Protein AF-A0A672TBG1-F1 (afdb_monomer_lite)

Radius of gyration: 17.11 Å; chains: 1; bounding box: 35×44×49 Å

Organism: Sinocyclocheilus grahami (NCBI:txid75366)

Sequence (216 aa):
MLETRRTKLFAIDIRKLRLIQDVFFNHLRMDGAIHRGAGPLLRKECATLNGCEMGEAKITGAYGLPAKYVIHTVGPIVHDSVGDREEQALRNCYYNCLHTATKNHLRTVAFPCISTGVYGYPPDQAVEVALRTVREYLEQNHEKLDRVIFCVFLKSDKELYETMLPAYFPRGLSSHTLVGLSCFIGTYIVNFILYRLYTLSPKTNPHRELSAFLHL

InterPro domains:
  IPR002589 Macro domain [PF01661] (30-130)
  IPR002589 Macro domain [PS51154] (1-169)
  IPR002589 Macro domain [SM00506] (6-130)
  IPR043472 Macro domain-like [G3DSA:3.40.220.10] (23-171)
  IPR043472 Macro domain-like [SSF52949] (30-166)

Structure (mmCIF, N/CA/C/O backbone):
data_AF-A0A672TBG1-F1
#
_entry.id   AF-A0A672TBG1-F1
#
loop_
_atom_site.group_PDB
_atom_site.id
_atom_site.type_symbol
_atom_site.label_atom_id
_atom_site.label_alt_id
_atom_site.label_comp_id
_atom_site.label_asym_id
_atom_site.label_entity_id
_atom_site.label_seq_id
_atom_site.pdbx_PDB_ins_code
_atom_site.Cartn_x
_atom_site.Cartn_y
_atom_site.Cartn_z
_atom_site.occupancy
_atom_site.B_iso_or_equiv
_atom_site.auth_seq_id
_atom_site.auth_comp_id
_atom_site.auth_asym_id
_atom_site.auth_atom_id
_atom_site.pdbx_PDB_model_num
ATOM 1 N N . MET A 1 1 ? -7.369 -21.202 -20.550 1.00 28.14 1 MET A N 1
ATOM 2 C CA . MET A 1 1 ? -7.881 -21.133 -19.164 1.00 28.14 1 MET A CA 1
ATOM 3 C C . MET A 1 1 ? -6.934 -20.213 -18.398 1.00 28.14 1 MET A C 1
ATOM 5 O O . MET A 1 1 ? -5.938 -20.670 -17.863 1.00 28.14 1 MET A O 1
ATOM 9 N N . LEU A 1 2 ? -7.126 -18.898 -18.554 1.00 25.41 2 LEU A N 1
ATOM 10 C CA . LEU A 1 2 ? -6.137 -17.872 -18.205 1.00 25.41 2 LEU A CA 1
ATOM 11 C C . LEU A 1 2 ? -6.111 -17.631 -16.694 1.00 25.41 2 LEU A C 1
ATOM 13 O O . LEU A 1 2 ? -7.128 -17.311 -16.086 1.00 25.41 2 LEU A O 1
ATOM 17 N N . GLU A 1 3 ? -4.920 -17.813 -16.139 1.00 30.81 3 GLU A N 1
ATOM 18 C CA . GLU A 1 3 ? -4.480 -17.564 -14.773 1.00 30.81 3 GLU A CA 1
ATOM 19 C C . GLU A 1 3 ? -5.142 -16.314 -14.157 1.00 30.81 3 GLU A C 1
ATOM 21 O O . GLU A 1 3 ? -4.742 -15.172 -14.384 1.00 30.81 3 GLU A O 1
ATOM 26 N N . THR A 1 4 ? -6.195 -16.526 -13.372 1.00 28.83 4 THR A N 1
ATOM 27 C CA . THR A 1 4 ? -6.900 -15.481 -12.628 1.00 28.83 4 THR A CA 1
ATOM 28 C C . THR A 1 4 ? -5.928 -14.702 -11.741 1.00 28.83 4 THR A C 1
ATOM 30 O O . THR A 1 4 ? -5.431 -15.224 -10.744 1.00 28.83 4 THR A O 1
ATOM 33 N N . ARG A 1 5 ? -5.703 -13.431 -12.091 1.00 37.12 5 ARG A N 1
ATOM 34 C CA . ARG A 1 5 ? -5.926 -12.281 -11.196 1.00 37.12 5 ARG A CA 1
ATOM 35 C C . ARG A 1 5 ? -5.473 -12.531 -9.751 1.00 37.12 5 ARG A C 1
ATOM 37 O O . ARG A 1 5 ? -6.293 -12.541 -8.836 1.00 37.12 5 ARG A O 1
ATOM 44 N N . ARG A 1 6 ? -4.175 -12.775 -9.538 1.00 41.81 6 ARG A N 1
ATOM 45 C CA . ARG A 1 6 ? -3.613 -12.859 -8.182 1.00 41.81 6 ARG A CA 1
ATOM 46 C C . ARG A 1 6 ? -3.590 -11.456 -7.577 1.00 41.81 6 ARG A C 1
ATOM 48 O O . ARG A 1 6 ? -2.666 -10.684 -7.819 1.00 41.81 6 ARG A O 1
ATOM 55 N N . THR A 1 7 ? -4.640 -11.155 -6.832 1.00 40.62 7 THR A N 1
ATOM 56 C CA . THR A 1 7 ? -4.777 -10.048 -5.890 1.00 40.62 7 THR A CA 1
ATOM 57 C C . THR A 1 7 ? -3.602 -10.028 -4.920 1.00 40.62 7 THR A C 1
ATOM 59 O O . THR A 1 7 ? -3.371 -11.024 -4.244 1.00 40.62 7 THR A O 1
ATOM 62 N N . LYS A 1 8 ? -2.824 -8.945 -4.863 1.00 52.97 8 LYS A N 1
ATOM 63 C CA . LYS A 1 8 ? -1.646 -8.869 -3.993 1.00 52.97 8 LYS A CA 1
ATOM 64 C C . LYS A 1 8 ? -1.352 -7.449 -3.551 1.00 52.97 8 LYS A C 1
ATOM 66 O O . LYS A 1 8 ? -0.457 -6.813 -4.097 1.00 52.97 8 LYS A O 1
ATOM 71 N N . LEU A 1 9 ? -2.050 -7.013 -2.513 1.00 48.94 9 LEU A N 1
ATOM 72 C CA . LEU A 1 9 ? -1.491 -6.164 -1.466 1.00 48.94 9 LEU A CA 1
ATOM 73 C C . LEU A 1 9 ? -2.553 -5.874 -0.413 1.00 48.94 9 LEU A C 1
ATOM 75 O O . LEU A 1 9 ? -3.714 -5.820 -0.785 1.00 48.94 9 LEU A O 1
ATOM 79 N N . PHE A 1 10 ? -2.106 -5.615 0.817 1.00 55.31 10 PHE A N 1
ATOM 80 C CA . PHE A 1 10 ? -2.835 -5.550 2.075 1.00 55.31 10 PHE A CA 1
ATOM 81 C C . PHE A 1 10 ? -2.762 -4.136 2.644 1.00 55.31 10 PHE A C 1
ATOM 83 O O . PHE A 1 10 ? -1.665 -3.606 2.745 1.00 55.31 10 PHE A O 1
ATOM 90 N N . ALA A 1 11 ? -3.895 -3.555 3.041 1.00 49.00 11 ALA A N 1
ATOM 91 C CA . ALA A 1 11 ? -3.957 -2.423 3.965 1.00 49.00 11 ALA A CA 1
ATOM 92 C C . ALA A 1 11 ? -4.759 -2.849 5.202 1.00 49.00 11 ALA A C 1
ATOM 94 O O . ALA A 1 11 ? -5.917 -3.252 5.090 1.00 49.00 11 ALA A O 1
ATOM 95 N N . ILE A 1 12 ? -4.104 -2.836 6.366 1.00 55.22 12 ILE A N 1
ATOM 96 C CA . ILE A 1 12 ? -4.638 -3.393 7.614 1.00 55.22 12 ILE A CA 1
ATOM 97 C C . ILE A 1 12 ? -4.857 -2.299 8.667 1.00 55.22 12 ILE A C 1
ATOM 99 O O . ILE A 1 12 ? -3.911 -1.597 9.028 1.00 55.22 12 ILE A O 1
ATOM 103 N N . ASP A 1 13 ? -6.062 -2.248 9.250 1.00 53.88 13 ASP A N 1
ATOM 104 C CA . ASP A 1 13 ? -6.314 -1.543 10.517 1.00 53.88 13 ASP A CA 1
ATOM 105 C C . ASP A 1 13 ? -5.699 -2.320 11.688 1.00 53.88 13 ASP A C 1
ATOM 107 O O . ASP A 1 13 ? -6.302 -3.244 12.243 1.00 53.88 13 ASP A O 1
ATOM 111 N N . ILE A 1 14 ? -4.450 -1.980 12.016 1.00 53.19 14 ILE A N 1
ATOM 112 C CA . ILE A 1 14 ? -3.663 -2.628 13.067 1.00 53.19 14 ILE A CA 1
ATOM 113 C C . ILE A 1 14 ? -3.820 -1.854 14.377 1.00 53.19 14 ILE A C 1
ATOM 115 O O . ILE A 1 14 ? -3.126 -0.860 14.607 1.00 53.19 14 ILE A O 1
ATOM 119 N N . ARG A 1 15 ? -4.657 -2.368 15.289 1.00 48.41 15 ARG A N 1
ATOM 120 C CA . ARG A 1 15 ? -4.704 -1.879 16.682 1.00 48.41 15 ARG A CA 1
ATOM 121 C C . ARG A 1 15 ? -3.537 -2.385 17.549 1.00 48.41 15 ARG A C 1
ATOM 123 O O . ARG A 1 15 ? -3.246 -1.773 18.568 1.00 48.41 15 ARG A O 1
ATOM 130 N N . LYS A 1 16 ? -2.854 -3.475 17.159 1.00 46.44 16 LYS A N 1
ATOM 131 C CA . LYS A 1 16 ? -1.672 -4.034 17.852 1.00 46.44 16 LYS A CA 1
ATOM 132 C C . LYS A 1 16 ? -0.575 -4.419 16.856 1.00 46.44 16 LYS A C 1
ATOM 134 O O . LYS A 1 16 ? -0.736 -5.373 16.103 1.00 46.44 16 LYS A O 1
ATOM 139 N N . LEU A 1 17 ? 0.554 -3.699 16.874 1.00 41.38 17 LEU A N 1
ATOM 140 C CA . LEU A 1 17 ? 1.684 -3.898 15.945 1.00 41.38 17 LEU A CA 1
ATOM 141 C C . LEU A 1 17 ? 2.306 -5.297 16.009 1.00 41.38 17 LEU A C 1
ATOM 143 O O . LEU A 1 17 ? 2.835 -5.788 15.016 1.00 41.38 17 LEU A O 1
ATOM 147 N N . ARG A 1 18 ? 2.242 -5.926 17.185 1.00 39.59 18 ARG A N 1
ATOM 148 C CA . ARG A 1 18 ? 2.985 -7.146 17.511 1.00 39.59 18 ARG A CA 1
ATOM 149 C C . ARG A 1 18 ? 2.533 -8.384 16.728 1.00 39.59 18 ARG A C 1
ATOM 151 O O . ARG A 1 18 ? 3.294 -9.328 16.620 1.00 39.59 18 ARG A O 1
ATOM 158 N N . LEU A 1 19 ? 1.345 -8.361 16.119 1.00 39.72 19 LEU A N 1
ATOM 159 C CA . LEU A 1 19 ? 0.746 -9.526 15.450 1.00 39.72 19 LEU A CA 1
ATOM 160 C C . LEU A 1 19 ? 0.915 -9.538 13.916 1.00 39.72 19 LEU A C 1
ATOM 162 O O . LEU A 1 19 ? 0.514 -10.492 13.259 1.00 39.72 19 LEU A O 1
ATOM 166 N N . ILE A 1 20 ? 1.538 -8.509 13.326 1.00 44.28 20 ILE A N 1
ATOM 167 C CA . ILE A 1 20 ? 1.958 -8.535 11.906 1.00 44.28 20 ILE A CA 1
ATOM 168 C C . ILE A 1 20 ? 3.073 -9.583 11.698 1.00 44.28 20 ILE A C 1
ATOM 170 O O . ILE A 1 20 ? 3.297 -10.064 10.595 1.00 44.28 20 ILE A O 1
ATOM 174 N N . GLN A 1 21 ? 3.752 -9.964 12.780 1.00 41.06 21 GLN A N 1
ATOM 175 C CA . GLN A 1 21 ? 4.946 -10.802 12.800 1.00 41.06 21 GLN A CA 1
ATOM 176 C C . GLN A 1 21 ? 4.664 -12.258 12.395 1.00 41.06 21 GLN A C 1
ATOM 178 O O . GLN A 1 21 ? 5.402 -12.814 11.587 1.00 41.06 21 GLN A O 1
ATOM 183 N N . ASP A 1 22 ? 3.551 -12.835 12.854 1.00 38.34 22 ASP A N 1
ATOM 184 C CA . ASP A 1 22 ? 3.238 -14.256 12.631 1.00 38.34 22 ASP A CA 1
ATOM 185 C C . ASP A 1 22 ? 2.666 -14.534 11.231 1.00 38.34 22 ASP A C 1
ATOM 187 O O . ASP A 1 22 ? 2.844 -15.610 10.659 1.00 38.34 22 ASP A O 1
ATOM 191 N N . VAL A 1 23 ? 1.989 -13.543 10.644 1.00 44.25 23 VAL A N 1
ATOM 192 C CA . VAL A 1 23 ? 1.261 -13.693 9.375 1.00 44.25 23 VAL A CA 1
ATOM 193 C C . VAL A 1 23 ? 2.205 -13.683 8.171 1.00 44.25 23 VAL A C 1
ATOM 195 O O . VAL A 1 23 ? 1.918 -14.316 7.159 1.00 44.25 23 VAL A O 1
ATOM 198 N N . PHE A 1 24 ? 3.339 -12.985 8.262 1.00 45.09 24 PHE A N 1
ATOM 199 C CA . PHE A 1 24 ? 4.267 -12.802 7.141 1.00 45.09 24 PHE A CA 1
ATOM 200 C C . PHE A 1 24 ? 5.300 -13.937 7.006 1.00 45.09 24 PHE A C 1
ATOM 202 O O . PHE A 1 24 ? 5.975 -14.017 5.981 1.00 45.09 24 PHE A O 1
ATOM 209 N N . PHE A 1 25 ? 5.431 -14.830 7.997 1.00 39.22 25 PHE A N 1
ATOM 210 C CA . PHE A 1 25 ? 6.715 -15.498 8.240 1.00 39.22 25 PHE A CA 1
ATOM 211 C C . PHE A 1 25 ? 6.949 -16.875 7.600 1.00 39.22 25 PHE A C 1
ATOM 213 O O . PHE A 1 25 ? 8.059 -17.380 7.682 1.00 39.22 25 PHE A O 1
ATOM 220 N N . ASN A 1 26 ? 5.994 -17.500 6.909 1.00 28.91 26 ASN A N 1
ATOM 221 C CA . ASN A 1 26 ? 6.246 -18.866 6.415 1.00 28.91 26 ASN A CA 1
ATOM 222 C C . ASN A 1 26 ? 6.481 -19.005 4.906 1.00 28.91 26 ASN A C 1
ATOM 224 O O . ASN A 1 26 ? 6.697 -20.126 4.441 1.00 28.91 26 ASN A O 1
ATOM 228 N N . HIS A 1 27 ? 6.415 -17.934 4.094 1.00 34.47 27 HIS A N 1
ATOM 229 C CA . HIS A 1 27 ? 6.311 -18.128 2.641 1.00 34.47 27 HIS A CA 1
ATOM 230 C C . HIS A 1 27 ? 6.918 -17.035 1.767 1.00 34.47 27 HIS A C 1
ATOM 232 O O . HIS A 1 27 ? 6.645 -15.856 1.948 1.00 34.47 27 HIS A O 1
ATOM 238 N N . LEU A 1 28 ? 7.597 -17.476 0.701 1.00 41.06 28 LEU A N 1
ATOM 239 C CA . LEU A 1 28 ? 8.200 -16.694 -0.395 1.00 41.06 28 LEU A CA 1
ATOM 240 C C . LEU A 1 28 ? 7.242 -15.700 -1.095 1.00 41.06 28 LEU A C 1
ATOM 242 O O . LEU A 1 28 ? 7.646 -14.971 -1.996 1.00 41.06 28 LEU A O 1
ATOM 246 N N . ARG A 1 29 ? 5.951 -15.698 -0.736 1.00 58.81 29 ARG A N 1
ATOM 247 C CA . ARG A 1 29 ? 4.905 -14.835 -1.291 1.00 58.81 29 ARG A CA 1
ATOM 248 C C . ARG A 1 29 ? 3.971 -14.386 -0.173 1.00 58.81 29 ARG A C 1
ATOM 250 O O . ARG A 1 29 ? 3.256 -15.209 0.403 1.00 58.81 29 ARG A O 1
ATOM 257 N N . MET A 1 30 ? 3.937 -13.079 0.058 1.00 61.38 30 MET A N 1
ATOM 258 C CA . MET A 1 30 ? 3.104 -12.414 1.066 1.00 61.38 30 MET A CA 1
ATOM 259 C C . MET A 1 30 ? 1.623 -12.805 0.992 1.00 61.38 30 MET A C 1
ATOM 261 O O . MET A 1 30 ? 1.005 -13.118 2.002 1.00 61.38 30 MET A O 1
ATOM 265 N N . ASP A 1 31 ? 1.096 -12.881 -0.228 1.00 65.88 31 ASP A N 1
ATOM 266 C CA . ASP A 1 31 ? -0.263 -13.325 -0.546 1.00 65.88 31 ASP A CA 1
ATOM 267 C C . ASP A 1 31 ? -0.615 -14.674 0.101 1.00 65.88 31 ASP A C 1
ATOM 269 O O . ASP A 1 31 ? -1.579 -14.815 0.853 1.00 65.88 31 ASP A O 1
ATOM 273 N N . GLY A 1 32 ? 0.252 -15.670 -0.086 1.00 67.25 32 GLY A N 1
ATOM 274 C CA . GLY A 1 32 ? 0.019 -16.976 0.506 1.00 67.25 32 GLY A CA 1
ATOM 275 C C . GLY A 1 32 ? 0.109 -16.938 2.033 1.00 67.25 32 GLY A C 1
ATOM 276 O O . GLY A 1 32 ? -0.601 -17.679 2.710 1.00 67.25 32 GLY A O 1
ATOM 277 N N . ALA A 1 33 ? 1.045 -16.166 2.592 1.00 69.44 33 ALA A N 1
ATOM 278 C CA . ALA A 1 33 ? 1.236 -16.081 4.039 1.00 69.44 33 ALA A CA 1
ATOM 279 C C . ALA A 1 33 ? -0.042 -15.559 4.721 1.00 69.44 33 ALA A C 1
ATOM 281 O O . ALA A 1 33 ? -0.536 -16.160 5.675 1.00 69.44 33 ALA A O 1
ATOM 282 N N . ILE A 1 34 ? -0.681 -14.566 4.104 1.00 72.88 34 ILE A N 1
ATOM 283 C CA . ILE A 1 34 ? -1.924 -13.983 4.600 1.00 72.88 34 ILE A CA 1
ATOM 284 C C . ILE A 1 34 ? -3.125 -14.903 4.389 1.00 72.88 34 ILE A C 1
ATOM 286 O O . ILE A 1 34 ? -3.910 -15.079 5.316 1.00 72.88 34 ILE A O 1
ATOM 290 N N . HIS A 1 35 ? -3.239 -15.576 3.241 1.00 77.25 35 HIS A N 1
ATOM 291 C CA . HIS A 1 35 ? -4.283 -16.589 3.051 1.00 77.25 35 HIS A CA 1
ATOM 292 C C . HIS A 1 35 ? -4.204 -17.737 4.066 1.00 77.25 35 HIS A C 1
ATOM 294 O O . HIS A 1 35 ? -5.238 -18.274 4.462 1.00 77.25 35 HIS A O 1
ATOM 300 N N . ARG A 1 36 ? -2.999 -18.102 4.520 1.00 77.56 36 ARG A N 1
ATOM 301 C CA . ARG A 1 36 ? -2.838 -19.076 5.608 1.00 77.56 36 ARG A CA 1
ATOM 302 C C . ARG A 1 36 ? -3.200 -18.502 6.966 1.00 77.56 36 ARG A C 1
ATOM 304 O O . ARG A 1 36 ? -3.942 -19.158 7.684 1.00 77.56 36 ARG A O 1
ATOM 311 N N . GLY A 1 37 ? -2.731 -17.297 7.292 1.00 79.12 37 GLY A N 1
ATOM 312 C CA . GLY A 1 37 ? -3.050 -16.647 8.567 1.00 79.12 37 GLY A CA 1
ATOM 313 C C . GLY A 1 37 ? -4.545 -16.346 8.734 1.00 79.12 37 GLY A C 1
ATOM 314 O O . GLY A 1 37 ? -5.100 -16.533 9.809 1.00 79.12 37 GLY A O 1
ATOM 315 N N . ALA A 1 38 ? -5.222 -15.929 7.663 1.00 82.88 38 ALA A N 1
ATOM 316 C CA . ALA A 1 38 ? -6.653 -15.629 7.677 1.00 82.88 38 ALA A CA 1
ATOM 317 C C . ALA A 1 38 ? -7.533 -16.888 7.691 1.00 82.88 38 ALA A C 1
ATOM 319 O O . ALA A 1 38 ? -8.680 -16.846 8.138 1.00 82.88 38 ALA A O 1
ATOM 320 N N . GLY A 1 39 ? -7.011 -18.004 7.180 1.00 85.44 39 GLY A N 1
ATOM 321 C CA . GLY A 1 39 ? -7.759 -19.239 6.994 1.00 85.44 39 GLY A CA 1
ATOM 322 C C . GLY A 1 39 ? -8.626 -19.258 5.722 1.00 85.44 39 GLY A C 1
ATOM 323 O O . GLY A 1 39 ? -8.654 -18.312 4.928 1.00 85.44 39 GLY A O 1
ATOM 324 N N . PRO A 1 40 ? -9.364 -20.360 5.492 1.00 89.12 40 PRO A N 1
ATOM 325 C CA . PRO A 1 40 ? -10.030 -20.636 4.216 1.00 89.12 40 PRO A CA 1
ATOM 326 C C . PRO A 1 40 ? -11.177 -19.674 3.882 1.00 89.12 40 PRO A C 1
ATOM 328 O O . PRO A 1 40 ? -11.546 -19.555 2.712 1.00 89.12 40 PRO A O 1
ATOM 331 N N . LEU A 1 41 ? -11.741 -18.985 4.879 1.00 90.69 41 LEU A N 1
ATOM 332 C CA . LEU A 1 41 ? -12.835 -18.036 4.675 1.00 90.69 41 LEU A CA 1
ATOM 333 C C . LEU A 1 41 ? -12.406 -16.832 3.829 1.00 90.69 41 LEU A C 1
ATOM 335 O O . LEU A 1 41 ? -13.168 -16.418 2.959 1.00 90.69 41 LEU A O 1
ATOM 339 N N . LEU A 1 42 ? -11.158 -16.368 3.973 1.00 86.06 42 LEU A N 1
ATOM 340 C CA . LEU A 1 42 ? -10.629 -15.290 3.135 1.00 86.06 42 LEU A CA 1
ATOM 341 C C . LEU A 1 42 ? -10.676 -15.663 1.653 1.00 86.06 42 LEU A C 1
ATOM 343 O O . LEU A 1 42 ? -11.109 -14.877 0.820 1.00 86.06 42 LEU A O 1
ATOM 347 N N . ARG A 1 43 ? -10.290 -16.898 1.310 1.00 83.19 43 ARG A N 1
ATOM 348 C CA . ARG A 1 43 ? -10.341 -17.373 -0.079 1.00 83.19 43 ARG A CA 1
ATOM 349 C C . ARG A 1 43 ? -11.775 -17.460 -0.605 1.00 83.19 43 ARG A C 1
ATOM 351 O O . ARG A 1 43 ? -11.991 -17.171 -1.779 1.00 83.19 43 ARG A O 1
ATOM 358 N N . LYS A 1 44 ? -12.734 -17.854 0.241 1.00 90.88 44 LYS A N 1
ATOM 359 C CA . LYS A 1 44 ? -14.155 -17.904 -0.131 1.00 90.88 44 LYS A CA 1
ATOM 360 C C . LYS A 1 44 ? -14.698 -16.509 -0.436 1.00 90.88 44 LYS A C 1
ATOM 362 O O . LYS A 1 44 ? -15.363 -16.352 -1.450 1.00 90.88 44 LYS A O 1
ATOM 367 N N . GLU A 1 45 ? -14.374 -15.509 0.379 1.00 90.06 45 GLU A N 1
ATOM 368 C CA . GLU A 1 45 ? -14.786 -14.124 0.121 1.00 90.06 45 GLU A CA 1
ATOM 369 C C . GLU A 1 45 ? -14.075 -13.535 -1.100 1.00 90.06 45 GLU A C 1
ATOM 371 O O . GLU A 1 45 ? -14.724 -12.968 -1.968 1.00 90.06 45 GLU A O 1
ATOM 376 N N . CYS A 1 46 ? -12.768 -13.755 -1.269 1.00 85.12 46 CYS A N 1
ATOM 377 C CA . CYS A 1 46 ? -12.068 -13.303 -2.477 1.00 85.12 46 CYS A CA 1
ATOM 378 C C . CYS A 1 46 ? -12.694 -13.860 -3.769 1.00 85.12 46 CYS A C 1
ATOM 380 O O . CYS A 1 46 ? -12.682 -13.183 -4.797 1.00 85.12 46 CYS A O 1
ATOM 382 N N . ALA A 1 47 ? -13.257 -15.073 -3.730 1.00 86.50 47 ALA A N 1
ATOM 383 C CA . ALA A 1 47 ? -13.942 -15.664 -4.877 1.00 86.50 47 ALA A CA 1
ATOM 384 C C . ALA A 1 47 ? -15.238 -14.922 -5.255 1.00 86.50 47 ALA A C 1
ATOM 386 O O . ALA A 1 47 ? -15.608 -14.939 -6.425 1.00 86.50 47 ALA A O 1
ATOM 387 N N . THR A 1 48 ? -15.898 -14.232 -4.315 1.00 90.25 48 THR A N 1
ATOM 388 C CA . THR A 1 48 ? -17.104 -13.429 -4.601 1.00 90.25 48 THR A CA 1
ATOM 389 C C . THR A 1 48 ? -16.775 -12.059 -5.197 1.00 90.25 48 THR A C 1
ATOM 391 O O . THR A 1 48 ? -17.635 -11.424 -5.802 1.00 90.25 48 THR A O 1
ATOM 394 N N . LEU A 1 49 ? -15.519 -11.609 -5.086 1.00 83.69 49 LEU A N 1
ATOM 395 C CA . LEU A 1 49 ? -15.078 -10.304 -5.579 1.00 83.69 49 LEU A CA 1
ATOM 396 C C . LEU A 1 49 ? -14.870 -10.244 -7.100 1.00 83.69 49 LEU A C 1
ATOM 398 O O . LEU A 1 49 ? -14.635 -9.155 -7.623 1.00 83.69 49 LEU A O 1
ATOM 402 N N . ASN A 1 50 ? -14.937 -11.369 -7.822 1.00 85.81 50 ASN A N 1
ATOM 403 C CA . ASN A 1 50 ? -14.710 -11.455 -9.275 1.00 85.81 50 ASN A CA 1
ATOM 404 C C . ASN A 1 50 ? -13.332 -10.916 -9.733 1.00 85.81 50 ASN A C 1
ATOM 406 O O . ASN A 1 50 ? -13.171 -10.381 -10.833 1.00 85.81 50 ASN A O 1
ATOM 410 N N . GLY A 1 51 ? -12.304 -11.082 -8.893 1.00 79.75 51 GLY A N 1
ATOM 411 C CA . GLY A 1 51 ? -10.941 -10.592 -9.135 1.00 79.75 51 GLY A CA 1
ATOM 412 C C . GLY A 1 51 ? -10.784 -9.084 -8.917 1.00 79.75 51 GLY A C 1
ATOM 413 O O . GLY A 1 51 ? -11.703 -8.420 -8.451 1.00 79.75 51 GLY A O 1
ATOM 414 N N . CYS A 1 52 ? -9.616 -8.533 -9.238 1.00 81.56 52 CYS A N 1
ATOM 415 C CA . CYS A 1 52 ? -9.315 -7.107 -9.100 1.00 81.56 52 CYS A CA 1
ATOM 416 C C . CYS A 1 52 ? -8.503 -6.642 -10.314 1.00 81.56 52 CYS A C 1
ATOM 418 O O . CYS A 1 52 ? -7.658 -7.397 -10.803 1.00 81.56 52 CYS A O 1
ATOM 420 N N . GLU A 1 53 ? -8.804 -5.453 -10.829 1.00 87.56 53 GLU A N 1
ATOM 421 C CA . GLU A 1 53 ? -8.064 -4.862 -11.945 1.00 87.56 53 GLU A CA 1
ATOM 422 C C . GLU A 1 53 ? -6.762 -4.226 -11.453 1.00 87.56 53 GLU A C 1
ATOM 424 O O . GLU A 1 53 ? -6.591 -3.941 -10.268 1.00 87.56 53 GLU A O 1
ATOM 429 N N . MET A 1 54 ? -5.814 -4.039 -12.369 1.00 88.12 54 MET A N 1
ATOM 430 C CA . MET A 1 54 ? -4.537 -3.412 -12.047 1.00 88.12 54 MET A CA 1
ATOM 431 C C . MET A 1 54 ? -4.758 -1.963 -11.590 1.00 88.12 54 MET A C 1
ATOM 433 O O . MET A 1 54 ? -5.455 -1.211 -12.262 1.00 88.12 54 MET A O 1
ATOM 437 N N . GLY A 1 55 ? -4.160 -1.573 -10.465 1.00 87.06 55 GLY A N 1
ATOM 438 C CA . GLY A 1 55 ? -4.370 -0.262 -9.844 1.00 87.06 55 GLY A CA 1
ATOM 439 C C . GLY A 1 55 ? -5.616 -0.169 -8.957 1.00 87.06 55 GLY A C 1
ATOM 440 O O . GLY A 1 55 ? -5.703 0.742 -8.138 1.00 87.06 55 GLY A O 1
ATOM 441 N N . GLU A 1 56 ? -6.557 -1.110 -9.049 1.00 90.56 56 GLU A N 1
ATOM 442 C CA . GLU A 1 56 ? -7.797 -1.090 -8.267 1.00 90.56 56 GLU A CA 1
ATOM 443 C C . GLU A 1 56 ? -7.635 -1.743 -6.893 1.00 90.56 56 GLU A C 1
ATOM 445 O O . GLU A 1 56 ? -6.708 -2.525 -6.667 1.00 90.56 56 GLU A O 1
ATOM 450 N N . ALA A 1 57 ? -8.544 -1.433 -5.963 1.00 88.56 57 ALA A N 1
ATOM 451 C CA . ALA A 1 57 ? -8.555 -2.005 -4.618 1.00 88.56 57 ALA A CA 1
ATOM 452 C C . ALA A 1 57 ? -9.943 -2.536 -4.218 1.00 88.56 57 ALA A C 1
ATOM 454 O O . ALA A 1 57 ? -10.967 -1.912 -4.484 1.00 88.56 57 ALA A O 1
ATOM 455 N N . LYS A 1 58 ? -9.985 -3.686 -3.538 1.00 88.06 58 LYS A N 1
ATOM 456 C CA . LYS A 1 58 ? -11.202 -4.283 -2.954 1.00 88.06 58 LYS A CA 1
ATOM 457 C C . LYS A 1 58 ? -10.983 -4.604 -1.483 1.00 88.06 58 LYS A C 1
ATOM 459 O O . LYS A 1 58 ? -9.847 -4.682 -1.050 1.00 88.06 58 LYS A O 1
ATOM 464 N N . ILE A 1 59 ? -12.037 -4.782 -0.696 1.00 90.12 59 ILE A N 1
ATOM 465 C CA . ILE A 1 59 ? -11.921 -5.056 0.743 1.00 90.12 59 ILE A CA 1
ATOM 466 C C . ILE A 1 59 ? -12.633 -6.357 1.098 1.00 90.12 5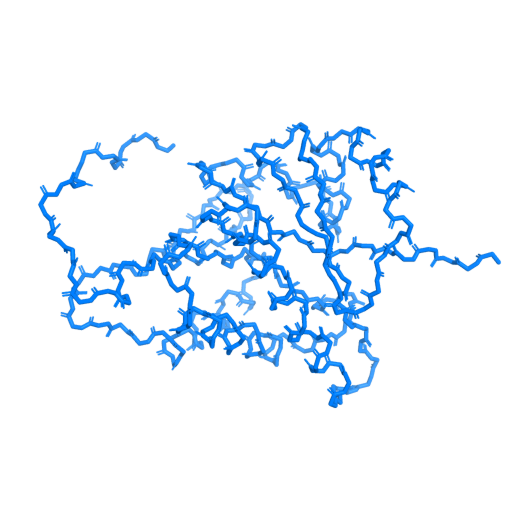9 ILE A C 1
ATOM 468 O O . ILE A 1 59 ? -13.681 -6.658 0.534 1.00 90.12 59 ILE A O 1
ATOM 472 N N . THR A 1 60 ? -12.049 -7.117 2.019 1.00 89.00 60 THR A N 1
ATOM 473 C CA . THR A 1 60 ? -12.642 -8.311 2.628 1.00 89.00 60 THR A CA 1
ATOM 474 C C . THR A 1 60 ? -12.501 -8.265 4.139 1.00 89.00 60 THR A C 1
ATOM 476 O O . THR A 1 60 ? -11.643 -7.547 4.672 1.00 89.00 60 THR A O 1
ATOM 479 N N . GLY A 1 61 ? -13.254 -9.112 4.838 1.00 89.25 61 GLY A N 1
ATOM 480 C CA . GLY A 1 61 ? -12.925 -9.471 6.214 1.00 89.25 61 GLY A CA 1
ATOM 481 C C . GLY A 1 61 ? -11.512 -10.057 6.315 1.00 89.25 61 GLY A C 1
ATOM 482 O O . GLY A 1 61 ? -10.981 -10.628 5.358 1.00 89.25 61 GLY A O 1
ATOM 483 N N . ALA A 1 62 ? -10.876 -9.894 7.474 1.00 84.31 62 ALA A N 1
ATOM 484 C CA . ALA A 1 62 ? -9.537 -10.432 7.710 1.00 84.31 62 ALA A CA 1
ATOM 485 C C . ALA A 1 62 ? -9.516 -11.797 8.420 1.00 84.31 62 ALA A C 1
ATOM 487 O O . ALA A 1 62 ? -8.479 -12.458 8.448 1.00 84.31 62 ALA A O 1
ATOM 488 N N . TYR A 1 63 ? -10.661 -12.251 8.936 1.00 89.38 63 TYR A N 1
ATOM 489 C CA . TYR A 1 63 ? -10.855 -13.591 9.499 1.00 89.38 63 TYR A CA 1
ATOM 490 C C . TYR A 1 63 ? -9.874 -13.939 10.626 1.00 89.38 63 TYR A C 1
ATOM 492 O O . TYR A 1 63 ? -9.906 -13.297 11.668 1.00 89.38 63 TYR A O 1
ATOM 500 N N . GLY A 1 64 ? -9.030 -14.962 10.444 1.00 82.38 64 GLY A N 1
ATOM 501 C CA . GLY A 1 64 ? -8.056 -15.403 11.444 1.00 82.38 64 GLY A CA 1
ATOM 502 C C . GLY A 1 64 ? -6.921 -14.410 11.710 1.00 82.38 64 GLY A C 1
ATOM 503 O O . GLY A 1 64 ? -6.126 -14.623 12.621 1.00 82.38 64 GLY A O 1
ATOM 504 N N . LEU A 1 65 ? -6.832 -13.323 10.938 1.00 79.38 65 LEU A N 1
ATOM 505 C CA . LEU A 1 65 ? -5.828 -12.291 11.151 1.00 79.38 65 LEU A CA 1
ATOM 506 C C . LEU A 1 65 ? -6.197 -11.373 12.330 1.00 79.38 65 LEU A C 1
ATOM 508 O O . LEU A 1 65 ? -7.368 -11.091 12.561 1.00 79.38 65 LEU A O 1
ATOM 512 N N . PRO A 1 66 ? -5.198 -10.774 13.002 1.00 74.31 66 PRO A N 1
ATOM 513 C CA . PRO A 1 66 ? -5.402 -9.729 14.023 1.00 74.31 66 PRO A CA 1
ATOM 514 C C . PRO A 1 66 ? -5.998 -8.420 13.465 1.00 74.31 66 PRO A C 1
ATOM 516 O O . PRO A 1 66 ? -6.380 -7.511 14.204 1.00 74.31 66 PRO A O 1
ATOM 519 N N . ALA A 1 67 ? -5.987 -8.304 12.143 1.00 76.94 67 ALA A N 1
ATOM 520 C CA . ALA A 1 67 ? -6.579 -7.261 11.333 1.00 76.94 67 ALA A CA 1
ATOM 521 C C . ALA A 1 67 ? -8.111 -7.252 11.431 1.00 76.94 67 ALA A C 1
ATOM 523 O O . ALA A 1 67 ? -8.726 -8.293 11.623 1.00 76.94 67 ALA A O 1
ATOM 524 N N . LYS A 1 68 ? -8.753 -6.106 11.179 1.00 83.81 68 LYS A N 1
ATOM 525 C CA . LYS A 1 68 ? -10.202 -6.102 10.885 1.00 83.81 68 LYS A CA 1
ATOM 526 C C . LYS A 1 68 ? -10.498 -6.525 9.451 1.00 83.81 68 LYS A C 1
ATOM 528 O O . LYS A 1 68 ? -11.367 -7.355 9.199 1.00 83.81 68 LYS A O 1
ATOM 533 N N . TYR A 1 69 ? -9.763 -5.922 8.525 1.00 86.81 69 TYR A N 1
ATOM 534 C CA . TYR A 1 69 ? -9.976 -6.065 7.097 1.00 86.81 69 TYR A CA 1
ATOM 535 C C . TYR A 1 69 ? -8.663 -6.312 6.380 1.00 86.81 69 TYR A C 1
ATOM 537 O O . TYR A 1 69 ? -7.589 -5.932 6.856 1.00 86.81 69 TYR A O 1
ATOM 545 N N . VAL A 1 70 ? -8.799 -6.925 5.215 1.00 85.25 70 VAL A N 1
ATOM 546 C CA . VAL A 1 70 ? -7.772 -6.955 4.192 1.00 85.25 70 VAL A CA 1
ATOM 547 C C . VAL A 1 70 ? -8.287 -6.146 3.016 1.00 85.25 70 VAL A C 1
ATOM 549 O O . VAL A 1 70 ? -9.307 -6.481 2.420 1.00 85.25 70 VAL A O 1
ATOM 552 N N . ILE A 1 71 ? -7.581 -5.075 2.679 1.00 87.81 71 ILE A N 1
ATOM 553 C CA . ILE A 1 71 ? -7.738 -4.423 1.379 1.00 87.81 71 ILE A CA 1
ATOM 554 C C . ILE A 1 71 ? -6.806 -5.120 0.398 1.00 87.81 71 ILE A C 1
ATOM 556 O O . ILE A 1 71 ? -5.746 -5.545 0.813 1.00 87.81 71 ILE A O 1
ATOM 560 N N . HIS A 1 72 ? -7.218 -5.244 -0.852 1.00 85.69 72 HIS A N 1
ATOM 561 C CA . HIS A 1 72 ? -6.720 -6.136 -1.887 1.00 85.69 72 HIS A CA 1
ATOM 562 C C . HIS A 1 72 ? -6.469 -5.335 -3.159 1.00 85.69 72 HIS A C 1
ATOM 564 O O . HIS A 1 72 ? -7.440 -4.924 -3.789 1.00 85.69 72 HIS A O 1
ATOM 570 N N . THR A 1 73 ? -5.221 -5.140 -3.582 1.00 86.19 73 THR A N 1
ATOM 571 C CA . THR A 1 73 ? -4.918 -4.442 -4.850 1.00 86.19 73 THR A CA 1
ATOM 572 C C . THR A 1 73 ? -3.995 -5.246 -5.763 1.00 86.19 73 THR A C 1
ATOM 574 O O . THR A 1 73 ? -3.392 -6.234 -5.340 1.00 86.19 73 THR A O 1
ATOM 577 N N . VAL A 1 74 ? -3.947 -4.894 -7.047 1.00 85.38 74 VAL A N 1
ATOM 578 C CA . VAL A 1 74 ? -3.111 -5.546 -8.060 1.00 85.38 74 VAL A CA 1
ATOM 579 C C . VAL A 1 74 ? -2.152 -4.514 -8.630 1.00 85.38 74 VAL A C 1
ATOM 581 O O . VAL A 1 74 ? -2.542 -3.660 -9.420 1.00 85.38 74 VAL A O 1
ATOM 584 N N . GLY A 1 75 ? -0.887 -4.613 -8.231 1.00 86.31 75 GLY A N 1
ATOM 585 C CA . GLY A 1 75 ? 0.175 -3.784 -8.784 1.00 86.31 75 GLY A CA 1
ATOM 586 C C . GLY A 1 75 ? 0.559 -4.158 -10.223 1.00 86.31 75 GLY A C 1
ATOM 587 O O . GLY A 1 75 ? 0.260 -5.271 -10.670 1.00 86.31 75 GLY A O 1
ATOM 588 N N . PRO A 1 76 ? 1.229 -3.245 -10.947 1.00 89.12 76 PRO A N 1
ATOM 589 C CA . PRO A 1 76 ? 1.767 -3.508 -12.280 1.00 89.12 76 PRO A CA 1
ATOM 590 C C . PRO A 1 76 ? 2.857 -4.586 -12.265 1.00 89.12 76 PRO A C 1
ATOM 592 O O . PRO A 1 76 ? 3.501 -4.820 -11.238 1.00 89.12 76 PRO A O 1
ATOM 595 N N . ILE A 1 77 ? 3.070 -5.207 -13.425 1.00 88.81 77 ILE A N 1
ATOM 596 C CA . ILE A 1 77 ? 4.203 -6.094 -13.706 1.00 88.81 77 ILE A CA 1
ATOM 597 C C . ILE A 1 77 ? 5.120 -5.354 -14.680 1.00 88.81 77 ILE A C 1
ATOM 599 O O . ILE A 1 77 ? 4.653 -4.889 -15.717 1.00 88.81 77 ILE A O 1
ATOM 603 N N . VAL A 1 78 ? 6.401 -5.258 -14.342 1.00 88.88 78 VAL A N 1
ATOM 604 C CA . VAL A 1 78 ? 7.443 -4.591 -15.127 1.00 88.88 78 VAL A CA 1
ATOM 605 C C . VAL A 1 78 ? 8.388 -5.657 -15.679 1.00 88.88 78 VAL A C 1
ATOM 607 O O . VAL A 1 78 ? 8.842 -6.527 -14.935 1.00 88.88 78 VAL A O 1
ATOM 610 N N . HIS A 1 79 ? 8.663 -5.604 -16.984 1.00 85.00 79 HIS A N 1
ATOM 611 C CA . HIS A 1 79 ? 9.573 -6.538 -17.658 1.00 85.00 79 HIS A CA 1
ATOM 612 C C . HIS A 1 79 ? 10.918 -5.892 -18.001 1.00 85.00 79 HIS A C 1
ATOM 614 O O . HIS A 1 79 ? 11.949 -6.453 -17.646 1.00 85.00 79 HIS A O 1
ATOM 620 N N . ASP A 1 80 ? 10.893 -4.709 -18.620 1.00 86.81 80 ASP A N 1
ATOM 621 C CA . ASP A 1 80 ? 12.101 -4.016 -19.082 1.00 86.81 80 ASP A CA 1
ATOM 622 C C . ASP A 1 80 ? 12.335 -2.720 -18.296 1.00 86.81 80 ASP A C 1
ATOM 624 O O . ASP A 1 80 ? 13.315 -2.584 -17.566 1.00 86.81 80 ASP A O 1
ATOM 628 N N . SER A 1 81 ? 11.403 -1.774 -18.408 1.00 91.31 81 SER A N 1
ATOM 629 C CA . SER A 1 81 ? 11.464 -0.464 -17.759 1.00 91.31 81 SER A CA 1
ATOM 630 C C . SER A 1 81 ? 10.083 -0.012 -17.297 1.00 91.31 81 SER A C 1
ATOM 632 O O . SER A 1 81 ? 9.064 -0.441 -17.839 1.00 91.31 81 SER A O 1
ATOM 634 N N . VAL A 1 82 ? 10.052 0.880 -16.311 1.00 94.50 82 VAL A N 1
ATOM 635 C CA . VAL A 1 82 ? 8.822 1.537 -15.853 1.00 94.50 82 VAL A CA 1
ATOM 636 C C . VAL A 1 82 ? 8.426 2.609 -16.867 1.00 94.50 82 VAL A C 1
ATOM 638 O O . VAL A 1 82 ? 9.236 3.480 -17.178 1.00 94.50 82 VAL A O 1
ATOM 641 N N . GLY A 1 83 ? 7.201 2.538 -17.386 1.00 94.25 83 GLY A N 1
ATOM 642 C CA . GLY A 1 83 ? 6.577 3.619 -18.143 1.00 94.25 83 GLY A CA 1
ATOM 643 C C . GLY A 1 83 ? 5.441 4.280 -17.361 1.00 94.25 83 GLY A C 1
ATOM 644 O O . GLY A 1 83 ? 5.086 3.860 -16.256 1.00 94.25 83 GLY A O 1
ATOM 645 N N . ASP A 1 84 ? 4.818 5.288 -17.976 1.00 95.19 84 ASP A N 1
ATOM 646 C CA . ASP A 1 84 ? 3.727 6.069 -17.374 1.00 95.19 84 ASP A CA 1
ATOM 647 C C . ASP A 1 84 ? 2.569 5.189 -16.886 1.00 95.19 84 ASP A C 1
ATOM 649 O O . ASP A 1 84 ? 1.939 5.460 -15.862 1.00 95.19 84 ASP A O 1
ATOM 653 N N . ARG A 1 85 ? 2.280 4.101 -17.612 1.00 94.69 85 ARG A N 1
ATOM 654 C CA . ARG A 1 85 ? 1.206 3.169 -17.264 1.00 94.69 85 ARG A CA 1
ATOM 655 C C . ARG A 1 85 ? 1.511 2.429 -15.966 1.00 94.69 85 ARG A C 1
ATOM 657 O O . ARG A 1 85 ? 0.621 2.292 -15.125 1.00 94.69 85 ARG A O 1
ATOM 664 N N . GLU A 1 86 ? 2.727 1.917 -15.817 1.00 94.88 86 GLU A N 1
ATOM 665 C CA . GLU A 1 86 ? 3.158 1.172 -14.638 1.00 94.88 86 GLU A CA 1
ATOM 666 C C . GLU A 1 86 ? 3.246 2.107 -13.430 1.00 94.88 86 GLU A C 1
ATOM 668 O O . GLU A 1 86 ? 2.728 1.776 -12.362 1.00 94.88 86 GLU A O 1
ATOM 673 N N . GLU A 1 87 ? 3.802 3.305 -13.610 1.00 96.50 87 GLU A N 1
ATOM 674 C CA . GLU A 1 87 ? 3.863 4.317 -12.556 1.00 96.50 87 GLU A CA 1
ATOM 675 C C . GLU A 1 87 ? 2.463 4.727 -12.081 1.00 96.50 87 GLU A C 1
ATOM 677 O O . GLU A 1 87 ? 2.168 4.691 -10.879 1.00 96.50 87 GLU A O 1
ATOM 682 N N . GLN A 1 88 ? 1.555 5.035 -13.014 1.00 97.50 88 GLN A N 1
ATOM 683 C CA . GLN A 1 88 ? 0.176 5.398 -12.691 1.00 97.50 88 GLN A CA 1
ATOM 684 C C . GLN A 1 88 ? -0.572 4.244 -12.014 1.00 97.50 88 GLN A C 1
ATOM 686 O O . GLN A 1 88 ? -1.333 4.465 -11.070 1.00 97.50 88 GLN A O 1
ATOM 691 N N . ALA A 1 89 ? -0.356 3.004 -12.454 1.00 95.12 89 ALA A N 1
ATOM 692 C CA . ALA A 1 89 ? -0.965 1.832 -11.838 1.00 95.12 89 ALA A CA 1
ATOM 693 C C . ALA A 1 89 ? -0.484 1.626 -10.396 1.00 95.12 89 ALA A C 1
ATOM 695 O O . ALA A 1 89 ? -1.299 1.358 -9.509 1.00 95.12 89 ALA A O 1
ATOM 696 N N . LEU A 1 90 ? 0.817 1.782 -10.138 1.00 95.81 90 LEU A N 1
ATOM 697 C CA . LEU A 1 90 ? 1.376 1.681 -8.792 1.00 95.81 90 LEU A CA 1
ATOM 698 C C . LEU A 1 90 ? 0.849 2.801 -7.883 1.00 95.81 90 LEU A C 1
ATOM 700 O O . LEU A 1 90 ? 0.427 2.533 -6.756 1.00 95.81 90 LEU A O 1
ATOM 704 N N . ARG A 1 91 ? 0.787 4.038 -8.391 1.00 97.69 91 ARG A N 1
ATOM 705 C CA . ARG A 1 91 ? 0.146 5.172 -7.707 1.00 97.69 91 ARG A CA 1
ATOM 706 C C . ARG A 1 91 ? -1.309 4.853 -7.352 1.00 97.69 91 ARG A C 1
ATOM 708 O O . ARG A 1 91 ? -1.714 5.025 -6.201 1.00 97.69 91 ARG A O 1
ATOM 715 N N . ASN A 1 92 ? -2.083 4.333 -8.306 1.00 97.12 92 ASN A N 1
ATOM 716 C CA . ASN A 1 92 ? -3.482 3.965 -8.085 1.00 97.12 92 ASN A CA 1
ATOM 717 C C . ASN A 1 92 ? -3.626 2.897 -6.995 1.00 97.12 92 ASN A C 1
ATOM 719 O O . ASN A 1 92 ? -4.516 3.023 -6.159 1.00 97.12 92 ASN A O 1
ATOM 723 N N . CYS A 1 93 ? -2.719 1.917 -6.920 1.00 94.44 93 CYS A N 1
ATOM 724 C CA . CYS A 1 93 ? -2.740 0.904 -5.860 1.00 94.44 93 CYS A CA 1
ATOM 725 C C . CYS A 1 93 ? -2.707 1.537 -4.461 1.00 94.44 93 CYS A C 1
ATOM 727 O O . CYS A 1 93 ? -3.562 1.241 -3.622 1.00 94.44 93 CYS A O 1
ATOM 729 N N . TYR A 1 94 ? -1.743 2.430 -4.207 1.00 95.25 94 TYR A N 1
ATOM 730 C CA . TYR A 1 94 ? -1.624 3.122 -2.920 1.00 95.25 94 TYR A CA 1
ATOM 731 C C . TYR A 1 94 ? -2.827 4.032 -2.651 1.00 95.25 94 TYR A C 1
ATOM 733 O O . TYR A 1 94 ? -3.426 3.954 -1.574 1.00 95.25 94 TYR A O 1
ATOM 741 N N . TYR A 1 95 ? -3.217 4.853 -3.632 1.00 97.12 95 TYR A N 1
ATOM 742 C CA . TYR A 1 95 ? -4.341 5.780 -3.499 1.00 97.12 95 TYR A CA 1
ATOM 743 C C . TYR A 1 95 ? -5.657 5.048 -3.208 1.00 97.12 95 TYR A C 1
ATOM 745 O O . TYR A 1 95 ? -6.332 5.357 -2.225 1.00 97.12 95 TYR A O 1
ATOM 753 N N . ASN A 1 96 ? -6.005 4.039 -4.010 1.00 96.38 96 ASN A N 1
ATOM 754 C CA . ASN A 1 96 ? -7.253 3.292 -3.874 1.00 96.38 96 ASN A CA 1
ATOM 755 C C . ASN A 1 96 ? -7.293 2.482 -2.575 1.00 96.38 96 ASN A C 1
ATOM 757 O O . ASN A 1 96 ? -8.361 2.345 -1.974 1.00 96.38 96 ASN A O 1
ATOM 761 N N . CYS A 1 97 ? -6.148 2.005 -2.079 1.00 93.94 97 CYS A N 1
ATOM 762 C CA . CYS A 1 97 ? -6.080 1.382 -0.759 1.00 93.94 97 CYS A CA 1
ATOM 763 C C . CYS A 1 97 ? -6.356 2.377 0.372 1.00 93.94 97 CYS A C 1
ATOM 765 O O . CYS A 1 97 ? -7.169 2.086 1.250 1.00 93.94 97 CYS A O 1
ATOM 767 N N . LEU A 1 98 ? -5.721 3.553 0.349 1.00 93.38 98 LEU A N 1
ATOM 768 C CA . LEU A 1 98 ? -5.971 4.611 1.334 1.00 93.38 98 LEU A CA 1
ATOM 769 C C . LEU A 1 98 ? -7.425 5.089 1.282 1.00 93.38 98 LEU A C 1
ATOM 771 O O . LEU A 1 98 ? -8.083 5.189 2.317 1.00 93.38 98 LEU A O 1
ATOM 775 N N . HIS A 1 99 ? -7.950 5.314 0.077 1.00 96.25 99 HIS A N 1
ATOM 776 C CA . HIS A 1 99 ? -9.338 5.700 -0.148 1.00 96.25 99 HIS A CA 1
ATOM 777 C C . HIS A 1 99 ? -10.319 4.648 0.377 1.00 96.25 99 HIS A C 1
ATOM 779 O O . HIS A 1 99 ? -11.265 4.978 1.090 1.00 96.25 99 HIS A O 1
ATOM 785 N N . THR A 1 100 ? -10.071 3.369 0.092 1.00 94.44 100 THR A N 1
ATOM 786 C CA . THR A 1 100 ? -10.892 2.269 0.610 1.00 94.44 100 THR A CA 1
ATOM 787 C C . THR A 1 100 ? -10.836 2.211 2.135 1.00 94.44 100 THR A C 1
ATOM 789 O O . THR A 1 100 ? -11.872 2.035 2.776 1.00 94.44 100 THR A O 1
ATOM 792 N N . ALA A 1 101 ? -9.659 2.400 2.735 1.00 90.00 101 ALA A N 1
ATOM 793 C CA . ALA A 1 101 ? -9.501 2.395 4.184 1.00 90.00 101 ALA A CA 1
ATOM 794 C C . ALA A 1 101 ? -10.307 3.517 4.853 1.00 90.00 101 ALA A C 1
ATOM 796 O O . ALA A 1 101 ? -11.113 3.245 5.745 1.00 90.00 101 ALA A O 1
ATOM 797 N N . THR A 1 102 ? -10.157 4.759 4.391 1.00 91.06 102 THR A N 1
ATOM 798 C CA . THR A 1 102 ? -10.863 5.905 4.983 1.00 91.06 102 THR A CA 1
ATOM 799 C C . THR A 1 102 ? -12.370 5.843 4.746 1.00 91.06 102 THR A C 1
ATOM 801 O O . THR A 1 102 ? -13.135 6.143 5.663 1.00 91.06 102 THR A O 1
ATOM 804 N N . LYS A 1 103 ? -12.817 5.371 3.571 1.00 95.75 103 LYS A N 1
ATOM 805 C CA . LYS A 1 103 ? -14.238 5.124 3.269 1.00 95.75 103 LYS A CA 1
ATOM 806 C C . LYS A 1 103 ? -14.869 4.095 4.213 1.00 95.75 103 LYS A C 1
ATOM 808 O O . LYS A 1 103 ? -16.053 4.191 4.509 1.00 95.75 103 LYS A O 1
ATOM 813 N N . ASN A 1 104 ? -14.082 3.138 4.705 1.00 92.88 104 ASN A N 1
ATOM 814 C CA . ASN A 1 104 ? -14.507 2.131 5.682 1.00 92.88 104 ASN A CA 1
ATOM 815 C C . ASN A 1 104 ? -14.160 2.519 7.134 1.00 92.88 104 ASN A C 1
ATOM 817 O O . ASN A 1 104 ? -14.145 1.662 8.019 1.00 92.88 104 ASN A O 1
ATOM 821 N N . HIS A 1 105 ? -13.872 3.801 7.390 1.00 92.25 105 HIS A N 1
ATOM 822 C CA . HIS A 1 105 ? -13.555 4.348 8.715 1.00 92.25 105 HIS A CA 1
ATOM 823 C C . HIS A 1 105 ? -12.375 3.654 9.418 1.00 92.25 105 HIS A C 1
ATOM 825 O O . HIS A 1 105 ? -12.302 3.602 10.650 1.00 92.25 105 HIS A O 1
ATOM 831 N N . LEU A 1 106 ? -11.440 3.112 8.638 1.00 85.94 106 LEU A N 1
ATOM 832 C CA . LEU A 1 106 ? -10.193 2.565 9.153 1.00 85.94 106 LEU A CA 1
ATOM 833 C C . LEU A 1 106 ? -9.215 3.707 9.378 1.00 85.94 106 LEU A C 1
ATOM 835 O O . LEU A 1 106 ? -9.030 4.552 8.507 1.00 85.94 106 LEU A O 1
ATOM 839 N N . ARG A 1 107 ? -8.585 3.716 10.554 1.00 82.31 107 ARG A N 1
ATOM 840 C CA . ARG A 1 107 ? -7.668 4.790 10.953 1.00 82.31 107 ARG A CA 1
ATOM 841 C C . ARG A 1 107 ? -6.200 4.399 10.834 1.00 82.31 107 ARG A C 1
ATOM 843 O O . ARG A 1 107 ? -5.333 5.260 10.845 1.00 82.31 107 ARG A O 1
ATOM 850 N N . THR A 1 108 ? -5.895 3.112 10.717 1.00 80.88 108 THR A N 1
ATOM 851 C CA . THR A 1 108 ? -4.533 2.627 10.480 1.00 80.88 108 THR A CA 1
ATOM 852 C C . THR A 1 108 ? -4.490 1.826 9.190 1.00 80.88 108 THR A C 1
ATOM 854 O O . THR A 1 108 ? -5.417 1.078 8.889 1.00 80.88 108 THR A O 1
ATOM 857 N N . VAL A 1 109 ? -3.399 1.978 8.443 1.00 82.12 109 VAL A N 1
ATOM 858 C CA . VAL A 1 109 ? -3.098 1.185 7.254 1.00 82.12 109 VAL A CA 1
ATOM 859 C C . VAL A 1 109 ? -1.629 0.773 7.282 1.00 82.12 109 VAL A C 1
ATOM 861 O O . VAL A 1 109 ? -0.759 1.599 7.542 1.00 82.12 109 VAL A O 1
ATOM 864 N N . ALA A 1 110 ? -1.340 -0.492 6.987 1.00 83.19 110 ALA A N 1
ATOM 865 C CA . ALA A 1 110 ? 0.012 -0.964 6.700 1.00 83.19 110 ALA A CA 1
ATOM 866 C C . ALA A 1 110 ? 0.146 -1.400 5.250 1.00 83.19 110 ALA A C 1
ATOM 868 O O . ALA A 1 110 ? -0.668 -2.196 4.810 1.00 83.19 110 ALA A O 1
ATOM 869 N N . PHE A 1 111 ? 1.184 -0.927 4.569 1.00 85.00 111 PHE A N 1
ATOM 870 C CA . PHE A 1 111 ? 1.544 -1.267 3.203 1.00 85.00 111 PHE A CA 1
ATOM 871 C C . PHE A 1 111 ? 2.810 -2.117 3.162 1.00 85.00 111 PHE A C 1
ATOM 873 O O . PHE A 1 111 ? 3.801 -1.759 3.791 1.00 85.00 111 PHE A O 1
ATOM 880 N N . PRO A 1 112 ? 2.838 -3.184 2.367 1.00 83.81 112 PRO A N 1
ATOM 881 C CA . PRO A 1 112 ? 4.072 -3.774 1.880 1.00 83.81 112 PRO A CA 1
ATOM 882 C C . PRO A 1 112 ? 4.678 -2.994 0.704 1.00 83.81 112 PRO A C 1
ATOM 884 O O . PRO A 1 112 ? 4.053 -2.080 0.164 1.00 83.81 112 PRO A O 1
ATOM 887 N N . CYS A 1 113 ? 5.866 -3.410 0.258 1.00 84.12 113 CYS A N 1
ATOM 888 C CA . CYS A 1 113 ? 6.431 -2.991 -1.027 1.00 84.12 113 CYS A CA 1
ATOM 889 C C . CYS A 1 113 ? 5.599 -3.598 -2.178 1.00 84.12 113 CYS A C 1
ATOM 891 O O . CYS A 1 113 ? 5.673 -4.803 -2.431 1.00 84.12 113 CYS A O 1
ATOM 893 N N . ILE A 1 114 ? 4.764 -2.794 -2.847 1.00 84.75 114 ILE A N 1
ATOM 894 C CA . ILE A 1 114 ? 3.940 -3.254 -3.981 1.00 84.75 114 ILE A CA 1
ATOM 895 C C . ILE A 1 114 ? 4.819 -3.395 -5.219 1.00 84.75 114 ILE A C 1
ATOM 897 O O . ILE A 1 114 ? 5.647 -2.534 -5.492 1.00 84.75 114 ILE A O 1
ATOM 901 N N . SER A 1 115 ? 4.591 -4.451 -6.000 1.00 81.00 115 SER A N 1
ATOM 902 C CA . SER A 1 115 ? 5.208 -4.675 -7.315 1.00 81.00 115 SER A CA 1
ATOM 903 C C . SER A 1 115 ? 6.734 -4.835 -7.353 1.00 81.00 115 SER A C 1
ATOM 905 O O . SER A 1 115 ? 7.280 -5.118 -8.418 1.00 81.00 115 SER A O 1
ATOM 907 N N . THR A 1 116 ? 7.430 -4.778 -6.218 1.00 78.62 116 THR A N 1
ATOM 908 C CA . THR A 1 116 ? 8.854 -5.129 -6.145 1.00 78.62 116 THR A CA 1
ATOM 909 C C . THR A 1 116 ? 9.065 -6.653 -6.179 1.00 78.62 116 THR A C 1
ATOM 911 O O . THR A 1 116 ? 8.131 -7.458 -6.053 1.00 78.62 116 THR A O 1
ATOM 914 N N . GLY A 1 117 ? 10.311 -7.087 -6.388 1.00 79.00 117 GLY A N 1
ATOM 915 C CA . GLY A 1 117 ? 10.669 -8.506 -6.449 1.00 79.00 117 GLY A CA 1
ATOM 916 C C . GLY A 1 117 ? 10.136 -9.185 -7.713 1.00 79.00 117 GLY A C 1
ATOM 917 O O . GLY A 1 117 ? 10.534 -8.841 -8.819 1.00 79.00 117 GLY A O 1
ATOM 918 N N . VAL A 1 118 ? 9.226 -10.157 -7.567 1.00 72.31 118 VAL A N 1
ATOM 919 C CA . VAL A 1 118 ? 8.730 -10.992 -8.688 1.00 72.31 118 VAL A CA 1
ATOM 920 C C . VAL A 1 118 ? 8.001 -10.180 -9.768 1.00 72.31 118 VAL A C 1
ATOM 922 O O . VAL A 1 118 ? 7.871 -10.646 -10.894 1.00 72.31 118 VAL A O 1
ATOM 925 N N . TYR A 1 119 ? 7.485 -8.996 -9.433 1.00 75.81 119 TYR A N 1
ATOM 926 C CA . TYR A 1 119 ? 6.784 -8.120 -10.380 1.00 75.81 119 TYR A CA 1
ATOM 927 C C . TYR A 1 119 ? 7.716 -7.106 -11.060 1.00 75.81 119 TYR A C 1
ATOM 929 O O . TYR A 1 119 ? 7.243 -6.325 -11.876 1.00 75.81 119 TYR A O 1
ATOM 937 N N . GLY A 1 120 ? 9.020 -7.146 -10.768 1.00 83.88 120 GLY A N 1
ATOM 938 C CA . GLY A 1 120 ? 10.055 -6.461 -11.543 1.00 83.88 120 GLY A CA 1
ATOM 939 C C . GLY A 1 120 ? 10.145 -4.947 -11.357 1.00 83.88 120 GLY A C 1
ATOM 940 O O . GLY A 1 120 ? 11.028 -4.337 -11.950 1.00 83.88 120 GLY A O 1
ATOM 941 N N . TYR A 1 121 ? 9.285 -4.324 -10.545 1.00 90.81 121 TYR A N 1
ATOM 942 C CA . TYR A 1 121 ? 9.349 -2.878 -10.334 1.00 90.81 121 TYR A CA 1
ATOM 943 C C . TYR A 1 121 ? 10.638 -2.513 -9.568 1.00 90.81 121 TYR A C 1
ATOM 945 O O . TYR A 1 121 ? 10.862 -3.079 -8.487 1.00 90.81 121 TYR A O 1
ATOM 953 N N . PRO A 1 122 ? 11.476 -1.590 -10.085 1.00 93.75 122 PRO A N 1
ATOM 954 C CA . PRO A 1 122 ? 12.690 -1.139 -9.408 1.00 93.75 122 PRO A CA 1
ATOM 955 C C . PRO A 1 122 ? 12.384 -0.599 -7.997 1.00 93.75 122 PRO A C 1
ATOM 957 O O . PRO A 1 122 ? 11.512 0.264 -7.860 1.00 93.75 122 PRO A O 1
ATOM 960 N N . PRO A 1 123 ? 13.038 -1.105 -6.931 1.00 91.38 123 PRO A N 1
ATOM 961 C CA . PRO A 1 123 ? 12.682 -0.747 -5.558 1.00 91.38 123 PRO A CA 1
ATOM 962 C C . PRO A 1 123 ? 12.771 0.750 -5.243 1.00 91.38 123 PRO A C 1
ATOM 964 O O . PRO A 1 123 ? 11.902 1.274 -4.556 1.00 91.38 123 PRO A O 1
ATOM 967 N N . ASP A 1 124 ? 13.782 1.443 -5.759 1.00 93.69 124 ASP A N 1
ATOM 968 C CA . ASP A 1 124 ? 13.979 2.886 -5.601 1.00 93.69 124 ASP A CA 1
ATOM 969 C C . ASP A 1 124 ? 12.807 3.693 -6.180 1.00 93.69 124 ASP A C 1
ATOM 971 O O . ASP A 1 124 ? 12.212 4.512 -5.478 1.00 93.69 124 ASP A O 1
ATOM 975 N N . GLN A 1 125 ? 12.400 3.382 -7.412 1.00 95.62 125 GLN A N 1
ATOM 976 C CA . GLN A 1 125 ? 11.255 4.020 -8.066 1.00 95.62 125 GLN A CA 1
ATOM 977 C C . GLN A 1 125 ? 9.931 3.661 -7.372 1.00 95.62 125 GLN A C 1
ATOM 979 O O . GLN A 1 125 ? 9.044 4.502 -7.230 1.00 95.62 125 GLN A O 1
ATOM 984 N N . ALA A 1 126 ? 9.783 2.420 -6.895 1.00 94.06 126 ALA A N 1
ATOM 985 C CA . ALA A 1 126 ? 8.584 1.993 -6.174 1.00 94.06 126 ALA A CA 1
ATOM 986 C C . ALA A 1 126 ? 8.418 2.733 -4.836 1.00 94.06 126 ALA A C 1
ATOM 988 O O . ALA A 1 126 ? 7.309 3.155 -4.494 1.00 94.06 126 ALA A O 1
ATOM 989 N N . VAL A 1 127 ? 9.513 2.909 -4.086 1.00 93.50 127 VAL A N 1
ATOM 990 C CA . VAL A 1 127 ? 9.542 3.668 -2.825 1.00 93.50 127 VAL A CA 1
ATOM 991 C C . VAL A 1 127 ? 9.158 5.123 -3.075 1.00 93.50 127 VAL A C 1
ATOM 993 O O . VAL A 1 127 ? 8.353 5.675 -2.321 1.00 93.50 127 VAL A O 1
ATOM 996 N N . GLU A 1 128 ? 9.676 5.726 -4.146 1.00 95.62 128 GLU A N 1
ATOM 997 C CA . GLU A 1 128 ? 9.342 7.094 -4.536 1.00 95.62 128 GLU A CA 1
ATOM 998 C C . GLU A 1 128 ? 7.833 7.260 -4.774 1.00 95.62 128 GLU A C 1
ATOM 1000 O O . GLU A 1 128 ? 7.187 8.101 -4.139 1.00 95.62 128 GLU A O 1
ATOM 1005 N N . VAL A 1 129 ? 7.240 6.398 -5.610 1.00 96.75 129 VAL A N 1
ATOM 1006 C CA . VAL A 1 129 ? 5.795 6.411 -5.894 1.00 96.75 129 VAL A CA 1
ATOM 1007 C C . VAL A 1 129 ? 4.980 6.192 -4.619 1.00 96.75 129 VAL A C 1
ATOM 1009 O O . VAL A 1 129 ? 3.986 6.892 -4.399 1.00 96.75 129 VAL A O 1
ATOM 1012 N N . ALA A 1 130 ? 5.397 5.260 -3.759 1.00 94.12 130 ALA A N 1
ATOM 1013 C CA . ALA A 1 130 ? 4.729 4.968 -2.496 1.00 94.12 130 ALA A CA 1
ATOM 1014 C C . ALA A 1 130 ? 4.686 6.191 -1.572 1.00 94.12 130 ALA A C 1
ATOM 1016 O O . ALA A 1 130 ? 3.615 6.587 -1.106 1.00 94.12 130 ALA A O 1
ATOM 1017 N N . LEU A 1 131 ? 5.847 6.799 -1.312 1.00 92.88 131 LEU A N 1
ATOM 1018 C CA . LEU A 1 131 ? 5.977 7.930 -0.396 1.00 92.88 131 LEU A CA 1
ATOM 1019 C C . LEU A 1 131 ? 5.255 9.167 -0.926 1.00 92.88 131 LEU A C 1
ATOM 1021 O O . LEU A 1 131 ? 4.491 9.781 -0.178 1.00 92.88 131 LEU A O 1
ATOM 1025 N N . ARG A 1 132 ? 5.432 9.485 -2.213 1.00 95.50 132 ARG A N 1
ATOM 1026 C CA . ARG A 1 132 ? 4.765 10.610 -2.877 1.00 95.50 132 ARG A CA 1
ATOM 1027 C C . ARG A 1 132 ? 3.246 10.480 -2.809 1.00 95.50 132 ARG A C 1
ATOM 1029 O O . ARG A 1 132 ? 2.569 11.389 -2.339 1.00 95.50 132 ARG A O 1
ATOM 1036 N N . THR A 1 133 ? 2.713 9.317 -3.186 1.00 96.12 133 THR A N 1
ATOM 1037 C CA . THR A 1 133 ? 1.260 9.077 -3.196 1.00 96.12 133 THR A CA 1
ATOM 1038 C C . THR A 1 133 ? 0.664 9.141 -1.791 1.00 96.12 133 THR A C 1
ATOM 1040 O O . THR A 1 133 ? -0.381 9.758 -1.584 1.00 96.12 133 THR A O 1
ATOM 1043 N N . VAL A 1 134 ? 1.325 8.522 -0.806 1.00 92.94 134 VAL A N 1
ATOM 1044 C CA . VAL A 1 134 ? 0.869 8.554 0.591 1.00 92.94 134 VAL A CA 1
ATOM 1045 C C . VAL A 1 134 ? 0.906 9.982 1.133 1.00 92.94 134 VAL A C 1
ATOM 1047 O O . VAL A 1 134 ? -0.047 10.400 1.787 1.00 92.94 134 VAL A O 1
ATOM 1050 N N . ARG A 1 135 ? 1.959 10.752 0.838 1.00 88.00 135 ARG A N 1
ATOM 1051 C CA . ARG A 1 135 ? 2.072 12.156 1.247 1.00 88.00 135 ARG A CA 1
ATOM 1052 C C . ARG A 1 135 ? 0.924 12.998 0.692 1.00 88.00 135 ARG A C 1
ATOM 1054 O O . ARG A 1 135 ? 0.206 13.609 1.480 1.00 88.00 135 ARG A O 1
ATOM 1061 N N . GLU A 1 136 ? 0.718 12.979 -0.622 1.00 90.62 136 GLU A N 1
ATOM 1062 C CA . GLU A 1 136 ? -0.351 13.738 -1.289 1.00 90.62 136 GLU A CA 1
ATOM 1063 C C . GLU A 1 136 ? -1.742 13.376 -0.749 1.00 90.62 136 GLU A C 1
ATOM 1065 O O . GLU A 1 136 ? -2.586 14.246 -0.529 1.00 90.62 136 GLU A O 1
ATOM 1070 N N . TYR A 1 137 ? -1.991 12.087 -0.494 1.00 91.69 137 TYR A N 1
ATOM 1071 C CA . TYR A 1 137 ? -3.261 11.641 0.072 1.00 91.69 137 TYR A CA 1
ATOM 1072 C C . TYR A 1 137 ? -3.486 12.199 1.483 1.00 91.69 137 TYR A C 1
ATOM 1074 O O . TYR A 1 137 ? -4.593 12.633 1.818 1.00 91.69 137 TYR A O 1
ATOM 1082 N N . LEU A 1 138 ? -2.444 12.176 2.319 1.00 85.25 138 LEU A N 1
ATOM 1083 C CA . LEU A 1 138 ? -2.502 12.634 3.705 1.00 85.25 138 LEU A CA 1
ATOM 1084 C C . LEU A 1 138 ? -2.658 14.149 3.817 1.00 85.25 138 LEU A C 1
ATOM 1086 O O . LEU A 1 138 ? -3.374 14.602 4.703 1.00 85.25 138 LEU A O 1
ATOM 1090 N N . GLU A 1 139 ? -2.082 14.937 2.910 1.00 83.12 139 GLU A N 1
ATOM 1091 C CA . GLU A 1 139 ? -2.302 16.393 2.887 1.00 83.12 139 GLU A CA 1
ATOM 1092 C C . GLU A 1 139 ? -3.793 16.754 2.832 1.00 83.12 139 GLU A C 1
ATOM 1094 O O . GLU A 1 139 ? -4.215 17.738 3.436 1.00 83.12 139 GLU A O 1
ATOM 1099 N N . GLN A 1 140 ? -4.603 15.907 2.195 1.00 86.12 140 GLN A N 1
ATOM 1100 C CA . GLN A 1 140 ? -6.042 16.109 2.029 1.00 86.12 140 GLN A CA 1
ATOM 1101 C C . GLN A 1 140 ? -6.913 15.335 3.036 1.00 86.12 140 GLN A C 1
ATOM 1103 O O . GLN A 1 140 ? -8.114 15.580 3.097 1.00 86.12 140 GLN A O 1
ATOM 1108 N N . ASN A 1 141 ? -6.359 14.354 3.763 1.00 83.12 141 ASN A N 1
ATOM 1109 C CA . ASN A 1 141 ? -7.148 13.387 4.549 1.00 83.12 141 ASN A CA 1
ATOM 1110 C C . ASN A 1 141 ? -6.501 12.978 5.888 1.00 83.12 141 ASN A C 1
ATOM 1112 O O . ASN A 1 141 ? -6.853 11.931 6.445 1.00 83.12 141 ASN A O 1
ATOM 1116 N N . HIS A 1 142 ? -5.519 13.729 6.391 1.00 80.62 142 HIS A N 1
ATOM 1117 C CA . HIS A 1 142 ? -4.756 13.373 7.594 1.00 80.62 142 HIS A CA 1
ATOM 1118 C C . HIS A 1 142 ? -5.637 13.163 8.835 1.00 80.62 142 HIS A C 1
ATOM 1120 O O . HIS A 1 142 ? -5.290 12.370 9.696 1.00 80.62 142 HIS A O 1
ATOM 1126 N N . GLU A 1 143 ? -6.796 13.809 8.937 1.00 81.38 143 GLU A N 1
ATOM 1127 C CA . GLU A 1 143 ? -7.742 13.654 10.046 1.00 81.38 143 GLU A CA 1
ATOM 1128 C C . GLU A 1 143 ? -8.445 12.280 10.071 1.00 81.38 143 GLU A C 1
ATOM 1130 O O . GLU A 1 143 ? -8.911 11.802 11.119 1.00 81.38 143 GLU A O 1
ATOM 1135 N N . LYS A 1 144 ? -8.501 11.607 8.914 1.00 83.69 144 LYS A N 1
ATOM 1136 C CA . LYS A 1 144 ? -9.167 10.306 8.742 1.00 83.69 144 LYS A CA 1
ATOM 1137 C C . LYS A 1 144 ? -8.271 9.130 9.125 1.00 83.69 144 LYS A C 1
ATOM 1139 O O . LYS A 1 144 ? -8.789 8.041 9.365 1.00 83.69 144 LYS A O 1
ATOM 1144 N N . LEU A 1 145 ? -6.958 9.342 9.212 1.00 79.12 145 LEU A N 1
ATOM 1145 C CA . LEU A 1 145 ? -5.963 8.319 9.521 1.00 79.12 145 LEU A CA 1
ATOM 1146 C C . LEU A 1 145 ? -5.124 8.734 10.736 1.00 79.12 145 LEU A C 1
ATOM 1148 O O . LEU A 1 145 ? -4.659 9.857 10.838 1.00 79.12 145 LEU A O 1
ATOM 1152 N N . ASP A 1 146 ? -4.867 7.800 11.643 1.00 77.00 146 ASP A N 1
ATOM 1153 C CA . ASP A 1 146 ? -3.887 7.950 12.723 1.00 77.00 146 ASP A CA 1
ATOM 1154 C C . ASP A 1 146 ? -2.480 7.538 12.268 1.00 77.00 146 ASP A C 1
ATOM 1156 O O . ASP A 1 146 ? -1.468 8.033 12.782 1.00 77.00 146 ASP A O 1
ATOM 1160 N N . ARG A 1 147 ? -2.400 6.575 11.335 1.00 78.31 147 ARG A N 1
ATOM 1161 C CA . ARG A 1 147 ? -1.135 5.910 11.015 1.00 78.31 147 ARG A CA 1
ATOM 1162 C C . ARG A 1 147 ? -1.103 5.267 9.635 1.00 78.31 147 ARG A C 1
ATOM 1164 O O . ARG A 1 147 ? -1.994 4.495 9.283 1.00 78.31 147 ARG A O 1
ATOM 1171 N N . VAL A 1 148 ? 0.001 5.495 8.927 1.00 81.50 148 VAL A N 1
ATOM 1172 C CA . VAL A 1 148 ? 0.399 4.719 7.748 1.00 81.50 148 VAL A CA 1
ATOM 1173 C C . VAL A 1 148 ? 1.733 4.043 8.055 1.00 81.50 148 VAL A C 1
ATOM 1175 O O . VAL A 1 148 ? 2.647 4.667 8.594 1.00 81.50 148 VAL A O 1
ATOM 1178 N N . ILE A 1 149 ? 1.821 2.745 7.785 1.00 81.06 149 ILE A N 1
ATOM 1179 C CA . ILE A 1 149 ? 2.964 1.901 8.143 1.00 81.06 149 ILE A CA 1
ATOM 1180 C C . ILE A 1 149 ? 3.531 1.311 6.860 1.00 81.06 149 ILE A C 1
ATOM 1182 O O . ILE A 1 149 ? 2.786 0.698 6.104 1.00 81.06 149 ILE A O 1
ATOM 1186 N N . PHE A 1 150 ? 4.836 1.436 6.637 1.00 82.50 150 PHE A N 1
ATOM 1187 C CA . PHE A 1 150 ? 5.515 0.694 5.576 1.00 82.50 150 PHE A CA 1
ATOM 1188 C C . PHE A 1 150 ? 6.173 -0.548 6.188 1.00 82.50 150 PHE A C 1
ATOM 1190 O O . PHE A 1 150 ? 7.063 -0.455 7.037 1.00 82.50 150 PHE A O 1
ATOM 1197 N N . CYS A 1 151 ? 5.671 -1.718 5.803 1.00 77.25 151 CYS A N 1
ATOM 1198 C CA . CYS A 1 151 ? 6.136 -3.035 6.215 1.00 77.25 151 CYS A CA 1
ATOM 1199 C C . CYS A 1 151 ? 7.146 -3.551 5.190 1.00 77.25 151 CYS A C 1
ATOM 1201 O O . CYS A 1 151 ? 6.776 -4.163 4.186 1.00 77.25 151 CYS A O 1
ATOM 1203 N N . VAL A 1 152 ? 8.424 -3.301 5.462 1.00 76.50 152 VAL A N 1
ATOM 1204 C CA . VAL A 1 152 ? 9.538 -3.683 4.589 1.00 76.50 152 VAL A CA 1
ATOM 1205 C C . VAL A 1 152 ? 10.205 -4.957 5.105 1.00 76.50 152 VAL A C 1
ATOM 1207 O O . VAL A 1 152 ? 10.448 -5.111 6.306 1.00 76.50 152 VAL A O 1
ATOM 1210 N N . PHE A 1 153 ? 10.483 -5.892 4.195 1.00 70.38 153 PHE A N 1
ATOM 1211 C CA . PHE A 1 153 ? 11.134 -7.162 4.532 1.00 70.38 153 PHE A CA 1
ATOM 1212 C C . PHE A 1 153 ? 12.636 -7.126 4.246 1.00 70.38 153 PHE A C 1
ATOM 1214 O O . PHE A 1 153 ? 13.438 -7.529 5.085 1.00 70.38 153 PHE A O 1
ATOM 1221 N N . LEU A 1 154 ? 13.028 -6.627 3.072 1.00 76.81 154 LEU A N 1
ATOM 1222 C CA . LEU A 1 154 ? 14.429 -6.568 2.679 1.00 76.81 154 LEU A CA 1
ATOM 1223 C C . LEU A 1 154 ? 15.138 -5.407 3.377 1.00 76.81 154 LEU A C 1
ATOM 1225 O O . LEU A 1 154 ? 14.598 -4.308 3.511 1.00 76.81 154 LEU A O 1
ATOM 1229 N N . LYS A 1 155 ? 16.390 -5.646 3.778 1.00 77.75 155 LYS A N 1
ATOM 1230 C CA . LYS A 1 155 ? 17.260 -4.606 4.341 1.00 77.75 155 LYS A CA 1
ATOM 1231 C C . LYS A 1 155 ? 17.471 -3.453 3.349 1.00 77.75 155 LYS A C 1
ATOM 1233 O O . LYS A 1 155 ? 17.413 -2.303 3.761 1.00 77.75 155 LYS A O 1
ATOM 1238 N N . SER A 1 156 ? 17.632 -3.762 2.062 1.00 83.12 156 SER A N 1
ATOM 1239 C CA . SER A 1 156 ? 17.773 -2.768 0.991 1.00 83.12 156 SER A CA 1
ATOM 1240 C C . SER A 1 156 ? 16.552 -1.853 0.875 1.00 83.12 156 SER A C 1
ATOM 1242 O O . SER A 1 156 ? 16.701 -0.640 0.795 1.00 83.12 156 SER A O 1
ATOM 1244 N N . ASP A 1 157 ? 15.339 -2.416 0.934 1.00 81.88 157 ASP A N 1
ATOM 1245 C CA . ASP A 1 157 ? 14.104 -1.625 0.890 1.00 81.88 157 ASP A CA 1
ATOM 1246 C C . ASP A 1 157 ? 14.023 -0.710 2.111 1.00 81.88 157 ASP A C 1
ATOM 1248 O O . ASP A 1 157 ? 13.682 0.463 1.999 1.00 81.88 157 ASP A O 1
ATOM 1252 N N . LYS A 1 158 ?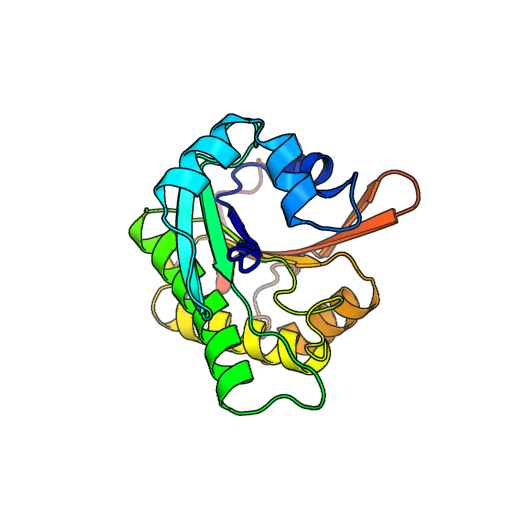 14.382 -1.230 3.290 1.00 80.81 158 LYS A N 1
ATOM 1253 C CA . LYS A 1 158 ? 14.417 -0.436 4.517 1.00 80.81 158 LYS A CA 1
ATOM 1254 C C . LYS A 1 158 ? 15.352 0.765 4.390 1.00 80.81 158 LYS A C 1
ATOM 1256 O O . LYS A 1 158 ? 14.940 1.869 4.725 1.00 80.81 158 LYS A O 1
ATOM 1261 N N . GLU A 1 159 ? 16.571 0.554 3.905 1.00 86.38 159 GLU A N 1
ATOM 1262 C CA . GLU A 1 159 ? 17.556 1.622 3.708 1.00 86.38 159 GLU A CA 1
ATOM 1263 C C . GLU A 1 159 ? 17.054 2.673 2.708 1.00 86.38 159 GLU A C 1
ATOM 1265 O O . GLU A 1 159 ? 17.204 3.870 2.956 1.00 86.38 159 GLU A O 1
ATOM 1270 N N . LEU A 1 160 ? 16.379 2.252 1.631 1.00 88.75 160 LEU A N 1
ATOM 1271 C CA . LEU A 1 160 ? 15.742 3.166 0.677 1.00 88.75 160 LEU A CA 1
ATOM 1272 C C . LEU A 1 160 ? 14.642 4.000 1.341 1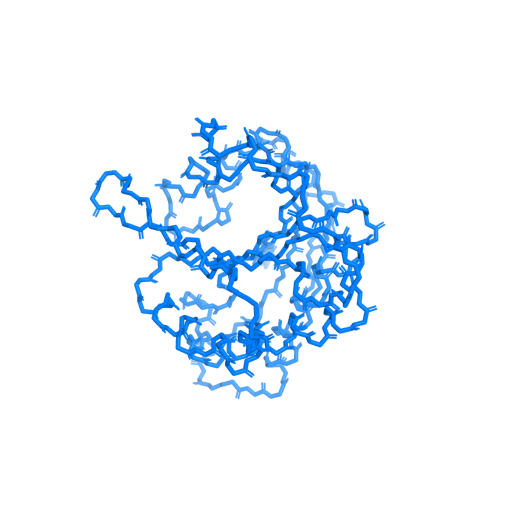.00 88.75 160 LEU A C 1
ATOM 1274 O O . LEU A 1 160 ? 14.663 5.228 1.252 1.00 88.75 160 LEU A O 1
ATOM 1278 N N . TYR A 1 161 ? 13.716 3.355 2.056 1.00 86.06 161 TYR A N 1
ATOM 1279 C CA . TYR A 1 161 ? 12.661 4.064 2.776 1.00 86.06 161 TYR A CA 1
ATOM 1280 C C . TYR A 1 161 ? 13.241 5.016 3.828 1.00 86.06 161 TYR A C 1
ATOM 1282 O O . TYR A 1 161 ? 12.813 6.162 3.869 1.00 86.06 161 TYR A O 1
ATOM 1290 N N . GLU A 1 162 ? 14.211 4.597 4.650 1.00 84.25 162 GLU A N 1
ATOM 1291 C CA . GLU A 1 162 ? 14.858 5.448 5.666 1.00 84.25 162 GLU A CA 1
ATOM 1292 C C . GLU A 1 162 ? 15.560 6.663 5.042 1.00 84.25 162 GLU A C 1
ATOM 1294 O O . GLU A 1 162 ? 15.508 7.757 5.610 1.00 84.25 162 GLU A O 1
ATOM 1299 N N . THR A 1 163 ? 16.163 6.485 3.865 1.00 88.56 163 THR A N 1
ATOM 1300 C CA . THR A 1 163 ? 16.843 7.554 3.121 1.00 88.56 163 THR A CA 1
ATOM 1301 C C . THR A 1 163 ? 15.855 8.550 2.514 1.00 88.56 163 THR A C 1
ATOM 1303 O O . THR A 1 163 ? 16.058 9.758 2.615 1.00 88.56 163 THR A O 1
ATOM 1306 N N . MET A 1 164 ? 14.774 8.067 1.896 1.00 89.44 164 MET A N 1
ATOM 1307 C CA . MET A 1 164 ? 13.838 8.911 1.145 1.00 89.44 164 MET A CA 1
ATOM 1308 C C . MET A 1 164 ? 12.755 9.552 2.022 1.00 89.44 164 MET A C 1
ATOM 1310 O O . MET A 1 164 ? 12.292 10.651 1.718 1.00 89.44 164 MET A O 1
ATOM 1314 N N . LEU A 1 165 ? 12.353 8.918 3.130 1.00 84.56 165 LEU A N 1
ATOM 1315 C CA . LEU A 1 165 ? 11.262 9.407 3.986 1.00 84.56 165 LEU A CA 1
ATOM 1316 C C . LEU A 1 165 ? 11.393 10.871 4.419 1.00 84.56 165 LEU A C 1
ATOM 1318 O O . LEU A 1 165 ? 10.388 11.577 4.344 1.00 84.56 165 LEU A O 1
ATOM 1322 N N . PRO A 1 166 ? 12.571 11.356 4.864 1.00 83.50 166 PRO A N 1
ATOM 1323 C CA . PRO A 1 166 ? 12.728 12.739 5.303 1.00 83.50 166 PRO A CA 1
ATOM 1324 C C . PRO A 1 166 ? 12.413 13.779 4.221 1.00 83.50 166 PRO A C 1
ATOM 1326 O O . PRO A 1 166 ? 11.997 14.881 4.568 1.00 83.50 166 PRO A O 1
ATOM 1329 N N . ALA A 1 167 ? 12.570 13.441 2.935 1.00 84.38 167 ALA A N 1
ATOM 1330 C CA . ALA A 1 167 ? 12.231 14.339 1.830 1.00 84.38 167 ALA A CA 1
ATOM 1331 C C . ALA A 1 167 ? 10.710 14.518 1.676 1.00 84.38 167 ALA A C 1
ATOM 1333 O O . ALA A 1 167 ? 10.239 15.611 1.371 1.00 84.38 167 ALA A O 1
ATOM 1334 N N . TYR A 1 168 ? 9.933 13.465 1.944 1.00 82.31 168 TYR A N 1
ATOM 1335 C CA . TYR A 1 168 ? 8.467 13.477 1.847 1.00 82.31 168 TYR A CA 1
ATOM 1336 C C . TYR A 1 168 ? 7.781 13.879 3.152 1.00 82.31 168 TYR A C 1
ATOM 1338 O O . TYR A 1 168 ? 6.710 14.485 3.151 1.00 82.31 168 TYR A O 1
ATOM 1346 N N . PHE A 1 169 ? 8.391 13.547 4.283 1.00 79.56 169 PHE A N 1
ATOM 1347 C CA . PHE A 1 169 ? 7.881 13.805 5.622 1.00 79.56 169 PHE A CA 1
ATOM 1348 C C . PHE A 1 169 ? 9.006 14.391 6.485 1.00 79.56 169 PHE A C 1
ATOM 1350 O O . PHE A 1 169 ? 9.562 13.689 7.340 1.00 79.56 169 PHE A O 1
ATOM 1357 N N . PRO A 1 170 ? 9.365 15.670 6.270 1.00 73.44 170 PRO A N 1
ATOM 1358 C CA . PRO A 1 170 ? 10.407 16.319 7.050 1.00 73.44 170 PRO A CA 1
ATOM 1359 C C . PRO A 1 170 ? 10.040 16.309 8.535 1.00 73.44 170 PRO A C 1
ATOM 1361 O O . PRO A 1 170 ? 8.880 16.498 8.914 1.00 73.44 170 PRO A O 1
ATOM 1364 N N . ARG A 1 171 ? 11.034 16.071 9.399 1.00 58.59 171 ARG A N 1
ATOM 1365 C CA . ARG A 1 171 ? 10.832 16.143 10.850 1.00 58.59 171 ARG A CA 1
ATOM 1366 C C . ARG A 1 171 ? 10.522 17.596 11.212 1.00 58.59 171 ARG A C 1
ATOM 1368 O O . ARG A 1 171 ? 11.338 18.477 10.958 1.00 58.59 171 ARG A O 1
ATOM 1375 N N . GLY A 1 172 ? 9.354 17.846 11.801 1.00 48.47 172 GLY A N 1
ATOM 1376 C CA . GLY A 1 172 ? 9.088 19.125 12.455 1.00 48.47 172 GLY A CA 1
ATOM 1377 C C . GLY A 1 172 ? 10.064 19.344 13.619 1.00 48.47 172 GLY A C 1
ATOM 1378 O O . GLY A 1 172 ? 10.578 18.387 14.192 1.00 48.47 172 GLY A O 1
ATOM 1379 N N . LEU A 1 173 ? 10.300 20.604 13.990 1.00 38.78 173 LEU A N 1
ATOM 1380 C CA . LEU A 1 173 ? 11.180 21.017 15.099 1.00 38.78 173 LEU A CA 1
ATOM 1381 C C . LEU A 1 173 ? 10.731 20.529 16.497 1.00 38.78 173 LEU A C 1
ATOM 1383 O O . LEU A 1 173 ? 11.398 20.818 17.487 1.00 38.78 173 LEU A O 1
ATOM 1387 N N . SER A 1 174 ? 9.628 19.784 16.611 1.00 38.34 174 SER A N 1
ATOM 1388 C CA . SER A 1 174 ? 9.205 19.132 17.850 1.00 38.34 174 SER A CA 1
ATOM 1389 C C . SER A 1 174 ? 9.647 17.666 17.864 1.00 38.34 174 SER A C 1
ATOM 1391 O O . SER A 1 174 ? 9.288 16.860 17.008 1.00 38.34 174 SER A O 1
ATOM 1393 N N . SER A 1 175 ? 10.466 17.334 18.860 1.00 38.09 175 SER A N 1
ATOM 1394 C CA . SER A 1 175 ? 11.045 16.012 19.103 1.00 38.09 175 SER A CA 1
ATOM 1395 C C . SER A 1 175 ? 9.972 14.926 19.270 1.00 38.09 175 SER A C 1
ATOM 1397 O O . SER A 1 175 ? 9.537 14.651 20.383 1.00 38.09 175 SER A O 1
ATOM 1399 N N . HIS A 1 176 ? 9.551 14.283 18.177 1.00 41.38 176 HIS A N 1
ATOM 1400 C CA . HIS A 1 176 ? 8.873 12.989 18.217 1.00 41.38 176 HIS A CA 1
ATOM 1401 C C . HIS A 1 176 ? 9.410 12.061 17.119 1.00 41.38 176 HIS A C 1
ATOM 1403 O O . HIS A 1 176 ? 9.487 12.391 15.938 1.00 41.38 176 HIS A O 1
ATOM 1409 N N . THR A 1 177 ? 9.852 10.900 17.588 1.00 39.56 177 THR A N 1
ATOM 1410 C CA . THR A 1 177 ? 10.771 9.941 16.976 1.00 39.56 177 THR A CA 1
ATOM 1411 C C . THR A 1 177 ? 10.177 9.227 15.759 1.00 39.56 1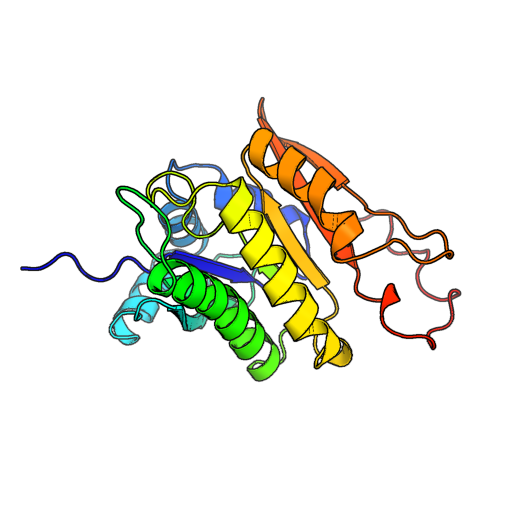77 THR A C 1
ATOM 1413 O O . THR A 1 177 ? 9.102 8.635 15.853 1.00 39.56 177 THR A O 1
ATOM 1416 N N . LEU A 1 178 ? 10.922 9.174 14.645 1.00 42.78 178 LEU A N 1
ATOM 1417 C CA . LEU A 1 178 ? 10.833 8.029 13.732 1.00 42.78 178 LEU A CA 1
ATOM 1418 C C . LEU A 1 178 ? 11.227 6.803 14.549 1.00 42.78 178 LEU A C 1
ATOM 1420 O O . LEU A 1 178 ? 12.413 6.558 14.765 1.00 42.78 178 LEU A O 1
ATOM 1424 N N . VAL A 1 179 ? 10.250 6.066 15.071 1.00 44.91 179 VAL A N 1
ATOM 1425 C CA . VAL A 1 179 ? 10.550 4.803 15.735 1.00 44.91 179 VAL A CA 1
ATOM 1426 C C . VAL A 1 179 ? 10.687 3.769 14.629 1.00 44.91 179 VAL A C 1
ATOM 1428 O O . VAL A 1 179 ? 9.716 3.129 14.231 1.00 44.91 179 VAL A O 1
ATOM 1431 N N . GLY A 1 180 ? 11.901 3.649 14.093 1.00 40.78 180 GLY A N 1
ATOM 1432 C CA . GLY A 1 180 ? 12.301 2.436 13.400 1.00 40.78 180 GLY A CA 1
ATOM 1433 C C . GLY A 1 180 ? 12.294 1.318 14.432 1.00 40.78 180 GLY A C 1
ATOM 1434 O O . GLY A 1 180 ? 13.223 1.207 15.228 1.00 40.78 180 GLY A O 1
ATOM 1435 N N . LEU A 1 181 ? 11.219 0.534 14.479 1.00 40.25 181 LEU A N 1
ATOM 1436 C CA . LEU A 1 181 ? 11.216 -0.682 15.280 1.00 40.25 181 LEU A CA 1
ATOM 1437 C C . LEU A 1 181 ? 11.855 -1.781 14.438 1.00 40.25 181 LEU A C 1
ATOM 1439 O O . LEU A 1 181 ? 11.260 -2.255 13.467 1.00 40.25 181 LEU A O 1
ATOM 1443 N N . SER A 1 182 ? 13.065 -2.178 14.819 1.00 33.94 182 SER A N 1
ATOM 1444 C CA . SER A 1 182 ? 13.643 -3.461 14.442 1.00 33.94 182 SER A CA 1
ATOM 1445 C C . SER A 1 182 ? 13.246 -4.491 15.497 1.00 33.94 182 SER A C 1
ATOM 1447 O O . SER A 1 182 ? 13.381 -4.266 16.699 1.00 33.94 1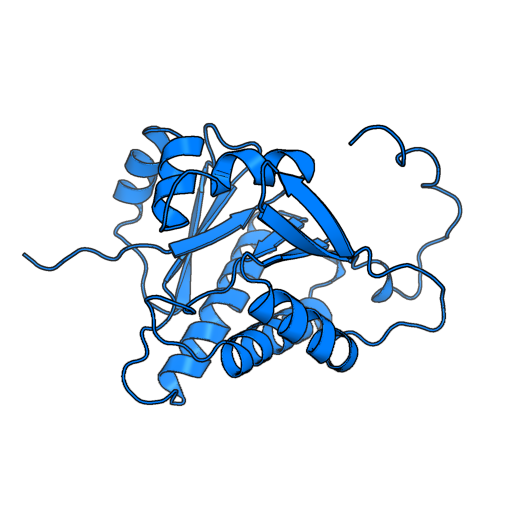82 SER A O 1
ATOM 1449 N N . CYS A 1 183 ? 12.711 -5.625 15.058 1.00 32.72 183 CYS A N 1
ATOM 1450 C CA . CYS A 1 183 ? 12.407 -6.747 15.938 1.00 32.72 183 CYS A CA 1
ATOM 1451 C C . CYS A 1 183 ? 13.106 -7.994 15.395 1.00 32.72 183 CYS A C 1
ATOM 1453 O O . CYS A 1 183 ? 13.045 -8.267 14.194 1.00 32.72 183 CYS A O 1
ATOM 1455 N N . PHE A 1 184 ? 13.801 -8.713 16.277 1.00 30.78 184 PHE A N 1
ATOM 1456 C CA . PHE A 1 184 ? 14.445 -9.984 15.959 1.00 30.78 184 PHE A CA 1
ATOM 1457 C C . PHE A 1 184 ? 13.406 -11.103 16.008 1.00 30.78 184 PHE A C 1
ATOM 1459 O O . PHE A 1 184 ? 12.763 -11.299 17.038 1.00 30.78 184 PHE A O 1
ATOM 1466 N N . ILE A 1 185 ? 13.255 -11.840 14.906 1.00 33.84 185 ILE A N 1
ATOM 1467 C CA . ILE A 1 185 ? 12.379 -13.014 14.829 1.00 33.84 185 ILE A CA 1
ATOM 1468 C C . ILE A 1 185 ? 13.190 -14.145 14.188 1.00 33.84 185 ILE A C 1
ATOM 1470 O O . ILE A 1 185 ? 13.416 -14.171 12.977 1.00 33.84 185 ILE A O 1
ATOM 1474 N N . GLY A 1 186 ? 13.707 -15.053 15.021 1.00 38.44 186 GLY A N 1
ATOM 1475 C CA . GLY A 1 186 ? 14.713 -16.031 14.593 1.00 38.44 186 GLY A CA 1
ATOM 1476 C C . GLY A 1 186 ? 16.029 -15.341 14.208 1.00 38.44 186 GLY A C 1
ATOM 1477 O O . GLY A 1 186 ? 16.594 -14.606 15.014 1.00 38.44 186 GLY A O 1
ATOM 1478 N N . THR A 1 187 ? 16.513 -15.556 12.980 1.00 28.34 187 THR A N 1
ATOM 1479 C CA . THR A 1 187 ? 17.727 -14.914 12.430 1.00 28.34 187 THR A CA 1
ATOM 1480 C C . THR A 1 187 ? 17.450 -13.696 11.533 1.00 28.34 187 THR A C 1
ATOM 1482 O O . THR A 1 187 ? 18.398 -13.097 11.027 1.00 28.34 187 THR A O 1
ATOM 1485 N N . TYR A 1 188 ? 16.185 -13.298 11.330 1.00 28.53 188 TYR A N 1
ATOM 1486 C CA . TYR A 1 188 ? 15.797 -12.222 10.404 1.00 28.53 188 TYR A CA 1
ATOM 1487 C C . TYR A 1 188 ? 15.283 -10.970 11.139 1.00 28.53 188 TYR A C 1
ATOM 1489 O O . TYR A 1 188 ? 14.642 -11.065 12.188 1.00 28.53 188 TYR A O 1
ATOM 1497 N N . ILE A 1 189 ? 15.548 -9.785 10.571 1.00 33.22 189 ILE A N 1
ATOM 1498 C CA . ILE A 1 189 ? 15.125 -8.478 11.102 1.00 33.22 189 ILE A CA 1
ATOM 1499 C C . ILE A 1 189 ? 14.004 -7.922 10.215 1.00 33.22 189 ILE A C 1
ATOM 1501 O O . ILE A 1 189 ? 14.261 -7.538 9.076 1.00 33.22 189 ILE A O 1
ATOM 1505 N N . VAL A 1 190 ? 12.777 -7.835 10.743 1.00 37.19 190 VAL A N 1
ATOM 1506 C CA . VAL A 1 190 ? 11.668 -7.110 10.091 1.00 37.19 190 VAL A CA 1
ATOM 1507 C C . VAL A 1 190 ? 11.642 -5.685 10.622 1.00 37.19 190 VAL A C 1
ATOM 1509 O O . VAL A 1 190 ? 11.711 -5.465 11.834 1.00 37.19 190 VAL A O 1
ATOM 1512 N N . ASN A 1 191 ? 11.546 -4.717 9.714 1.00 43.03 191 ASN A N 1
ATOM 1513 C CA . ASN A 1 191 ? 11.616 -3.309 10.064 1.00 43.03 191 ASN A CA 1
ATOM 1514 C C . ASN A 1 191 ? 10.258 -2.650 9.838 1.00 43.03 191 ASN A C 1
ATOM 1516 O O . ASN A 1 191 ? 9.736 -2.626 8.725 1.00 43.03 191 ASN A O 1
ATOM 1520 N N . PHE A 1 192 ? 9.693 -2.100 10.908 1.00 47.94 192 PHE A N 1
ATOM 1521 C CA . PHE A 1 192 ? 8.512 -1.256 10.816 1.00 47.94 192 PHE A CA 1
ATOM 1522 C C . PHE A 1 192 ? 8.967 0.185 10.763 1.00 47.94 192 PHE A C 1
ATOM 1524 O O . PHE A 1 192 ? 9.498 0.714 11.743 1.00 47.94 192 PHE A O 1
ATOM 1531 N N . ILE A 1 193 ? 8.732 0.822 9.623 1.00 54.78 193 ILE A N 1
ATOM 1532 C CA . ILE A 1 193 ? 8.908 2.259 9.521 1.00 54.78 193 ILE A CA 1
ATOM 1533 C C . ILE A 1 193 ? 7.568 2.879 9.857 1.00 54.78 193 ILE A C 1
ATOM 1535 O O . ILE A 1 193 ? 6.616 2.862 9.069 1.00 54.78 193 ILE A O 1
ATOM 1539 N N . LEU A 1 194 ? 7.485 3.331 11.106 1.00 49.78 194 LEU A N 1
ATOM 1540 C CA . LEU A 1 194 ? 6.258 3.848 11.656 1.00 49.78 194 LEU A CA 1
ATOM 1541 C C . LEU A 1 194 ? 6.186 5.363 11.516 1.00 49.78 194 LEU A C 1
ATOM 1543 O O . LEU A 1 194 ? 6.940 6.075 12.177 1.00 49.78 194 LEU A O 1
ATOM 1547 N N . TYR A 1 195 ? 5.219 5.853 10.739 1.00 49.38 195 TYR A N 1
ATOM 1548 C CA . TYR A 1 195 ? 4.889 7.272 10.717 1.00 49.38 195 TYR A CA 1
ATOM 1549 C C . TYR A 1 195 ? 3.617 7.538 11.527 1.00 49.38 195 TYR A C 1
ATOM 1551 O O . TYR A 1 195 ? 2.524 7.089 11.171 1.00 49.38 195 TYR A O 1
ATOM 1559 N N . ARG A 1 196 ? 3.760 8.246 12.654 1.00 48.19 196 ARG A N 1
ATOM 1560 C CA . 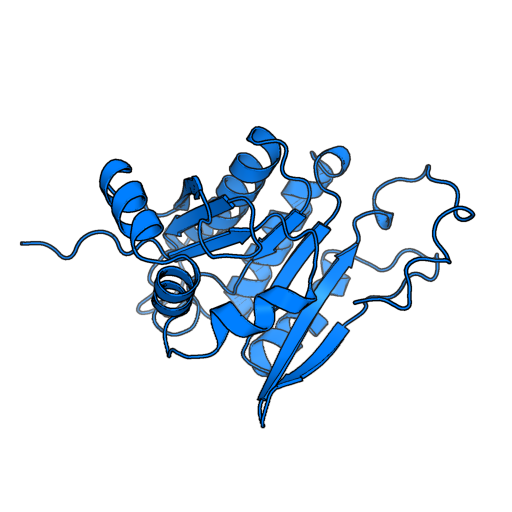ARG A 1 196 ? 2.636 8.717 13.477 1.00 48.19 196 ARG A CA 1
ATOM 1561 C C . ARG A 1 196 ? 2.177 10.071 12.924 1.00 48.19 196 ARG A C 1
ATOM 1563 O O . ARG A 1 196 ? 2.966 11.007 12.921 1.00 48.19 196 ARG A O 1
ATOM 1570 N N . LEU A 1 197 ? 0.915 10.197 12.501 1.00 47.78 197 LEU A N 1
ATOM 1571 C CA . LEU A 1 197 ? 0.409 11.377 11.769 1.00 47.78 197 LEU A CA 1
ATOM 1572 C C . LEU A 1 197 ? 0.166 12.637 12.625 1.00 47.78 197 LEU A C 1
ATOM 1574 O O . LEU A 1 197 ? -0.290 13.656 12.112 1.00 47.78 197 LEU A O 1
ATOM 1578 N N . TYR A 1 198 ? 0.510 12.609 13.915 1.00 38.84 198 TYR A N 1
ATOM 1579 C CA . TYR A 1 198 ? 0.288 13.723 14.851 1.00 38.84 198 TYR A CA 1
ATOM 1580 C C . TYR A 1 198 ? 1.047 15.006 14.466 1.00 38.84 198 TYR A C 1
ATOM 1582 O O . TYR A 1 198 ? 0.727 16.077 14.967 1.00 38.84 198 TYR A O 1
ATOM 1590 N N . THR A 1 199 ? 2.029 14.919 13.569 1.00 39.41 199 THR A N 1
ATOM 1591 C CA . THR A 1 199 ? 2.847 16.039 13.083 1.00 39.41 199 THR A CA 1
ATOM 1592 C C . THR A 1 199 ? 2.169 16.901 12.014 1.00 39.41 199 THR A C 1
ATOM 1594 O O . THR A 1 199 ? 2.666 17.987 11.732 1.00 39.41 199 THR A O 1
ATOM 1597 N N . LEU A 1 200 ? 1.050 16.457 11.426 1.00 42.25 200 LEU A N 1
ATOM 1598 C CA . LEU A 1 200 ? 0.322 17.215 10.394 1.00 42.25 200 LEU A CA 1
ATOM 1599 C C . LEU A 1 200 ? -0.768 18.142 10.965 1.00 42.25 200 LEU A C 1
ATOM 1601 O O . LEU A 1 200 ? -1.347 18.929 10.223 1.00 42.25 200 LEU A O 1
ATOM 1605 N N . SER A 1 201 ? -1.023 18.098 12.280 1.00 36.16 201 SER A N 1
ATOM 1606 C CA . SER A 1 201 ? -1.966 18.993 12.961 1.00 36.16 201 SER A CA 1
ATOM 1607 C C . SER A 1 201 ? -1.227 20.003 13.850 1.00 36.16 201 SER A C 1
ATOM 1609 O O . SER A 1 201 ? -0.557 19.595 14.799 1.00 36.16 201 SER A O 1
ATOM 1611 N N . PRO A 1 202 ? -1.380 21.326 13.644 1.00 42.53 202 PRO A N 1
ATOM 1612 C CA . PRO A 1 202 ? -0.810 22.337 14.540 1.00 42.53 202 PRO A CA 1
ATOM 1613 C C . PRO A 1 202 ? -1.525 22.438 15.906 1.00 42.53 202 PRO A C 1
ATOM 1615 O O . PRO A 1 202 ? -1.226 23.345 16.681 1.00 42.53 202 PRO A O 1
ATOM 1618 N N . LYS A 1 203 ? -2.494 21.562 16.224 1.00 37.94 203 LYS A N 1
ATOM 1619 C CA . LYS A 1 203 ? -3.352 21.702 17.414 1.00 37.94 203 LYS A CA 1
ATOM 1620 C C . LYS A 1 203 ? -3.673 20.373 18.107 1.00 37.94 203 LYS A C 1
ATOM 1622 O O . LYS A 1 203 ? -4.832 19.976 18.134 1.00 37.94 203 LYS A O 1
ATOM 1627 N N . THR A 1 204 ? -2.710 19.723 18.762 1.00 39.75 204 THR A N 1
ATOM 1628 C CA . THR A 1 204 ? -3.040 18.772 19.847 1.00 39.75 204 THR A CA 1
ATOM 1629 C C . THR A 1 204 ? -2.019 18.806 20.984 1.00 39.75 204 THR A C 1
ATOM 1631 O O . THR A 1 204 ? -0.817 18.708 20.767 1.00 39.75 204 THR A O 1
ATOM 1634 N N . ASN A 1 205 ? -2.544 18.967 22.200 1.00 36.59 205 ASN A N 1
ATOM 1635 C CA . ASN A 1 205 ? -1.857 19.175 23.476 1.00 36.59 205 ASN A CA 1
ATOM 1636 C C . ASN A 1 205 ? -1.004 17.946 23.905 1.00 36.59 205 ASN A C 1
ATOM 1638 O O . ASN A 1 205 ? -1.545 16.839 23.946 1.00 36.59 205 ASN A O 1
ATOM 1642 N N . PRO A 1 206 ? 0.287 18.113 24.267 1.00 39.66 206 PRO A N 1
ATOM 1643 C CA . PRO A 1 206 ? 1.236 17.012 24.506 1.00 39.66 206 PRO A CA 1
ATOM 1644 C C . PRO A 1 206 ? 1.052 16.207 25.812 1.00 39.66 206 PRO A C 1
ATOM 1646 O O . PRO A 1 206 ? 1.767 15.231 26.029 1.00 39.66 206 PRO A O 1
ATOM 1649 N N . HIS A 1 207 ? 0.111 16.553 26.695 1.00 31.73 207 HIS A N 1
ATOM 1650 C CA . HIS A 1 207 ? 0.112 16.041 28.078 1.00 31.73 207 HIS A CA 1
ATOM 1651 C C . HIS A 1 207 ? -0.729 14.784 28.388 1.00 31.73 207 HIS A C 1
ATOM 1653 O O . HIS A 1 207 ? -0.922 14.486 29.565 1.00 31.73 207 HIS A O 1
ATOM 1659 N N . ARG A 1 208 ? -1.232 14.012 27.408 1.00 34.81 208 ARG A N 1
ATOM 1660 C CA . ARG A 1 208 ? -2.184 12.910 27.710 1.00 34.81 208 ARG A CA 1
ATOM 1661 C C . ARG A 1 208 ? -1.795 11.456 27.419 1.00 34.81 208 ARG A C 1
ATOM 1663 O O . ARG A 1 208 ? -2.586 10.592 27.773 1.00 34.81 208 ARG A O 1
ATOM 1670 N N . GLU A 1 209 ? -0.622 11.122 26.877 1.00 34.12 209 GLU A N 1
ATOM 1671 C CA . GLU A 1 209 ? -0.375 9.729 26.424 1.00 34.12 209 GLU A CA 1
ATOM 1672 C C . GLU A 1 209 ? 0.971 9.099 26.830 1.00 34.12 209 GLU A C 1
ATOM 1674 O O . GLU A 1 209 ? 1.540 8.297 26.094 1.00 34.12 209 GLU A O 1
ATOM 1679 N N . LEU A 1 210 ? 1.487 9.405 28.022 1.00 28.27 210 LEU A N 1
ATOM 1680 C CA . LEU A 1 210 ? 2.747 8.816 28.506 1.00 28.27 210 LEU A CA 1
ATOM 1681 C C . LEU A 1 210 ? 2.615 7.460 29.235 1.00 28.27 210 LEU A C 1
ATOM 1683 O O . LEU A 1 210 ? 3.634 6.914 29.640 1.00 28.27 210 LEU A O 1
ATOM 1687 N N . SER A 1 211 ? 1.422 6.858 29.369 1.00 24.86 211 SER A N 1
ATOM 1688 C CA . SER A 1 211 ? 1.270 5.582 30.110 1.00 24.86 211 SER A CA 1
ATOM 1689 C C . SER A 1 211 ? 1.065 4.310 29.272 1.00 24.86 211 SER A C 1
ATOM 1691 O O . SER A 1 211 ? 0.999 3.224 29.840 1.00 24.86 211 SER A O 1
ATOM 1693 N N . ALA A 1 212 ? 1.034 4.371 27.938 1.00 29.75 212 ALA A N 1
ATOM 1694 C CA . ALA A 1 212 ? 0.818 3.173 27.106 1.00 29.75 212 ALA A CA 1
ATOM 1695 C C . ALA A 1 212 ? 2.116 2.465 26.652 1.00 29.75 212 ALA A C 1
ATOM 1697 O O . ALA A 1 212 ? 2.076 1.572 25.808 1.00 29.75 212 ALA A O 1
ATOM 1698 N N . PHE A 1 213 ? 3.275 2.853 27.194 1.00 31.73 213 PHE A N 1
ATOM 1699 C CA . PHE A 1 213 ? 4.590 2.487 26.652 1.00 31.73 213 PHE A CA 1
ATOM 1700 C C . PHE A 1 213 ? 5.110 1.084 27.003 1.00 31.73 213 PHE A C 1
ATOM 1702 O O . PHE A 1 213 ? 6.171 0.710 26.514 1.00 31.73 213 PHE A O 1
ATOM 1709 N N . LEU A 1 214 ? 4.405 0.288 27.814 1.00 23.42 214 LEU A N 1
ATOM 1710 C CA . LEU A 1 214 ? 4.987 -0.947 28.364 1.00 23.42 214 LEU A CA 1
ATOM 1711 C C . LEU A 1 214 ? 4.235 -2.248 28.089 1.00 23.42 214 LEU A C 1
ATOM 1713 O O . LEU A 1 214 ? 4.675 -3.280 28.576 1.00 23.42 214 LEU A O 1
ATOM 1717 N N . HIS A 1 215 ? 3.144 -2.261 27.324 1.00 24.55 215 HIS A N 1
ATOM 1718 C CA . HIS A 1 215 ? 2.453 -3.518 26.991 1.00 24.55 215 HIS A CA 1
ATOM 1719 C C . HIS A 1 215 ? 2.148 -3.602 25.489 1.00 24.55 215 HIS A C 1
ATOM 1721 O O . HIS A 1 215 ? 0.996 -3.539 25.056 1.00 24.55 215 HIS A O 1
ATOM 1727 N N . LEU A 1 216 ? 3.218 -3.736 24.698 1.00 29.89 216 LEU A N 1
ATOM 1728 C CA . LEU A 1 216 ? 3.175 -4.342 23.366 1.00 29.89 216 LEU A CA 1
ATOM 1729 C C . LEU A 1 216 ? 3.579 -5.799 23.506 1.00 29.89 216 LEU A C 1
ATOM 1731 O O . LEU A 1 216 ? 4.741 -6.056 23.875 1.00 29.89 216 LEU A O 1
#

pLDDT: mean 70.08, std 23.34, range [23.42, 97.69]

Secondary structure (DSSP, 8-state):
--------------S-GGGHHHHSTT-SSHHHHHHHHH-HHHHHHHHHTT---BT-EEEEE-TTSSSSEEEEEB----SS---HHHHHHHHHHHHHHHHHHHHTT--EEEEE-SS-GGG---HHHHHHHHHHHHHHHHHHHGGG-SEEEEEE-SHHHHHHHHHHHHHHSPPPSS----EEEEEEETTEEEEEEEEEGGGG-S---TTS-SS-TT--

Foldseek 3Di:
DDDDALWDKWWFLDPDPPQVVQQQPDDPGSSVSQCVQQDPVVVVVCVVVRHADQLAWDKDASHNGSTRITITHHAAADDPDDDPVNLVSLLSNLQNSVVVCLVVLRAGTEIEQHCPDPSPYDLLSSLVSNLVSVLVNCLVCVVSHQWYKYWYFDPVSVVSNVVCNCVSPPDDPDDDDQPFDWDDDPPGTTTIRIDGSPVSDPDDDPPDDPPPPPDD